Protein AF-A0A7V9PPS9-F1 (afdb_monomer_lite)

Secondary structure (DSSP, 8-state):
-----PPPPPPS--PPPTTS------------------------------PPPTT--SEEEEEETTTTTEEEEEE--HHHHHHH-SHHHHHHHHHHHHSPTT--TTSTTS-EEEEE-TTTTSS-TT--EEEEEEE-TTTSSEEEEEEESHHHHHHHTTT-SEEEEES--SSSEEEEEETTEEEEEE-TTTTTS-HHHHHHHHHHHH-TT-EEEE--HHHHTT-TT--EEETTEEE-STTHHHHHHHTTEEEEEEE---

pLDDT: mean 84.15, std 24.64, range [27.91, 98.94]

Sequence (258 aa):
MLTQGIAEVPNPGTSLPVHERRAVTLLHVVQRAGSAEGHGTILHEVNLVQTTAGGYFGRALVVDVSDGGASEHLELDDGTLRAYLGGAGLGAWLMHRLAPEGVDPLAPEAPLAFVFSPLVGTPLTTSAKFAVVAKSPQTGLLNDALASSHFAIAGKLTGHDAIVIRGACPRPSVLVVDGDRTRLEDASDLWGLSADETEERVRERLGIAWRVAAIGPAGENLVRFATVSHDGRHAGRGGLGAVMGSKLVKAIAVRARA

Radius of gyration: 24.89 Å; chains: 1; bounding box: 43×78×77 Å

Structure (mmCIF, N/CA/C/O backbone):
data_AF-A0A7V9PPS9-F1
#
_entry.id   AF-A0A7V9PPS9-F1
#
loop_
_atom_site.group_PDB
_atom_site.id
_atom_site.type_symbol
_atom_site.label_atom_id
_atom_site.label_alt_id
_atom_site.label_comp_id
_atom_site.label_asym_id
_atom_site.label_entity_id
_atom_site.label_seq_id
_atom_site.pdbx_PDB_ins_code
_atom_site.Cartn_x
_atom_site.Cartn_y
_atom_site.Cartn_z
_atom_site.occupancy
_atom_site.B_iso_or_equiv
_atom_site.auth_seq_id
_atom_site.auth_comp_id
_atom_site.auth_asym_id
_atom_site.auth_atom_id
_atom_site.pdbx_PDB_model_num
ATOM 1 N N . MET A 1 1 ? -13.509 60.443 57.488 1.00 35.53 1 MET A N 1
ATOM 2 C CA . MET A 1 1 ? -12.579 59.742 58.398 1.00 35.53 1 MET A CA 1
ATOM 3 C C . MET A 1 1 ? -12.099 58.491 57.692 1.00 35.53 1 MET A C 1
ATOM 5 O O . MET A 1 1 ? -12.909 57.813 57.079 1.00 35.53 1 MET A O 1
ATOM 9 N N . LEU A 1 2 ? -10.781 58.313 57.683 1.00 32.12 2 LEU A N 1
ATOM 10 C CA . LEU A 1 2 ? -10.010 57.323 56.933 1.00 32.12 2 LEU A CA 1
ATOM 11 C C . LEU A 1 2 ? -10.344 55.875 57.314 1.00 32.12 2 LEU A C 1
ATOM 13 O O . LEU A 1 2 ? -10.500 55.614 58.500 1.00 32.12 2 LEU A O 1
ATOM 17 N N . THR A 1 3 ? -10.288 54.966 56.335 1.00 32.38 3 THR A N 1
ATOM 18 C CA . THR A 1 3 ? -9.319 53.846 56.309 1.00 32.38 3 THR A CA 1
ATOM 19 C C . THR A 1 3 ? -9.310 53.183 54.927 1.00 32.38 3 THR A C 1
ATOM 21 O O . THR A 1 3 ? -10.338 52.767 54.402 1.00 32.38 3 THR A O 1
ATOM 24 N N . GLN A 1 4 ? -8.124 53.128 54.317 1.00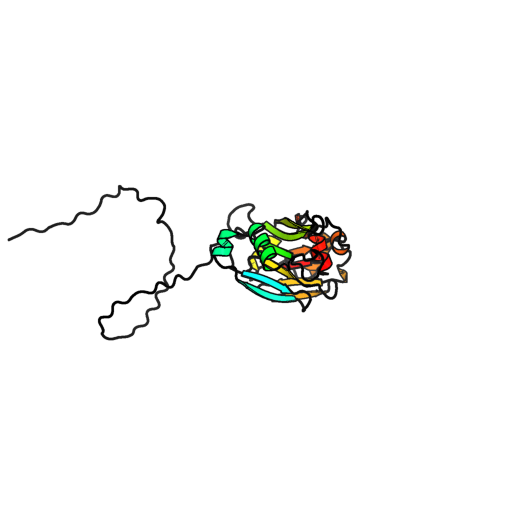 34.97 4 GLN A N 1
ATOM 25 C CA . GLN A 1 4 ? -7.836 52.368 53.102 1.00 34.97 4 GLN A CA 1
ATOM 26 C C . GLN A 1 4 ? -7.695 50.882 53.462 1.00 34.97 4 GLN A C 1
ATOM 28 O O . GLN A 1 4 ? -6.947 50.547 54.378 1.00 34.97 4 GLN A O 1
ATOM 33 N N . GLY A 1 5 ? -8.398 50.005 52.742 1.00 31.92 5 GLY A N 1
ATOM 34 C CA . GLY A 1 5 ? -8.203 48.556 52.786 1.00 31.92 5 GLY A CA 1
ATOM 35 C C . GLY A 1 5 ? -7.364 48.116 51.591 1.00 31.92 5 GLY A C 1
ATOM 36 O O . GLY A 1 5 ? -7.819 48.184 50.453 1.00 31.92 5 GLY A O 1
ATOM 37 N N . ILE A 1 6 ? -6.128 47.714 51.862 1.00 35.97 6 ILE A N 1
ATOM 38 C CA . ILE A 1 6 ? -5.191 47.126 50.904 1.00 35.97 6 ILE A CA 1
ATOM 39 C C . ILE A 1 6 ? -5.569 45.644 50.788 1.00 35.97 6 ILE A C 1
ATOM 41 O O . ILE A 1 6 ? -5.560 44.944 51.797 1.00 35.97 6 ILE A O 1
ATOM 45 N N . ALA A 1 7 ? -5.935 45.171 49.595 1.00 37.06 7 ALA A N 1
ATOM 46 C CA . ALA A 1 7 ? -6.143 43.745 49.344 1.00 37.06 7 ALA A CA 1
ATOM 47 C C . ALA A 1 7 ? -4.820 43.096 48.906 1.00 37.06 7 ALA A C 1
ATOM 49 O O . ALA A 1 7 ? -4.114 43.613 48.040 1.00 37.06 7 ALA A O 1
ATOM 50 N N . GLU A 1 8 ? -4.492 41.993 49.570 1.00 35.66 8 GLU A N 1
ATOM 51 C CA . GLU A 1 8 ? -3.219 41.277 49.548 1.00 35.66 8 GLU A CA 1
ATOM 52 C C . GLU A 1 8 ? -2.887 40.617 48.199 1.00 35.66 8 GLU A C 1
ATOM 54 O O . GLU A 1 8 ? -3.748 40.095 47.490 1.00 35.66 8 GLU A O 1
ATOM 59 N N . VAL A 1 9 ? -1.590 40.588 47.884 1.00 39.44 9 VAL A N 1
ATOM 60 C CA . VAL A 1 9 ? -0.994 39.798 46.798 1.00 39.44 9 VAL A CA 1
ATOM 61 C C . VAL A 1 9 ? -0.768 38.364 47.307 1.00 39.44 9 VAL A C 1
ATOM 63 O O . VAL A 1 9 ? -0.113 38.211 48.341 1.00 39.44 9 VAL A O 1
ATOM 66 N N . PRO A 1 10 ? -1.232 37.298 46.624 1.00 39.28 10 PRO A N 1
ATOM 67 C CA . PRO A 1 10 ? -0.958 35.937 47.068 1.00 39.28 10 PRO A CA 1
ATOM 68 C C . PRO A 1 10 ? 0.491 35.508 46.778 1.00 39.28 10 PRO A C 1
ATOM 70 O O . PRO A 1 10 ? 1.041 35.745 45.703 1.00 39.28 10 PRO A O 1
ATOM 73 N N . ASN A 1 11 ? 1.072 34.832 47.767 1.00 37.72 11 ASN A N 1
ATOM 74 C CA . ASN A 1 11 ? 2.411 34.238 47.828 1.00 37.72 11 ASN A CA 1
ATOM 75 C C . ASN A 1 11 ? 2.595 33.091 46.793 1.00 37.72 11 ASN A C 1
ATOM 77 O O . ASN A 1 11 ? 1.708 32.238 46.687 1.00 37.72 11 ASN A O 1
ATOM 81 N N . PRO A 1 12 ? 3.720 32.997 46.048 1.00 40.56 12 PRO A N 1
ATOM 82 C CA . PRO A 1 12 ? 3.968 31.910 45.098 1.00 40.56 12 PRO A CA 1
ATOM 83 C C . PRO A 1 12 ? 4.393 30.636 45.843 1.00 40.56 12 PRO A C 1
ATOM 85 O O . PRO A 1 12 ? 5.578 30.386 46.040 1.00 40.56 12 PRO A O 1
ATOM 88 N N . GLY A 1 13 ? 3.432 29.828 46.298 1.00 44.31 13 GLY A N 1
ATOM 89 C CA . GLY A 1 13 ? 3.769 28.679 47.148 1.00 44.31 13 GLY A CA 1
ATOM 90 C C . GLY A 1 13 ? 2.760 27.541 47.260 1.00 44.31 13 GLY A C 1
ATOM 91 O O . GLY A 1 13 ? 2.939 26.691 48.125 1.00 44.31 13 GLY A O 1
ATOM 92 N N . THR A 1 14 ? 1.726 27.465 46.418 1.00 37.47 14 THR A N 1
ATOM 93 C CA . THR A 1 14 ? 0.754 26.359 46.462 1.00 37.47 14 THR A CA 1
ATOM 94 C C . THR A 1 14 ? 0.607 25.675 45.104 1.00 37.47 14 THR A C 1
ATOM 96 O O . THR A 1 14 ? 0.244 26.269 44.091 1.00 37.47 14 THR A O 1
ATOM 99 N N . SER A 1 15 ? 0.944 24.387 45.083 1.00 42.03 15 SER A N 1
ATOM 100 C CA . SER A 1 15 ? 0.825 23.482 43.942 1.00 42.03 15 SER A CA 1
ATOM 101 C C . SER A 1 15 ? -0.640 23.154 43.647 1.00 42.03 15 SER A C 1
ATOM 103 O O . SER A 1 15 ? -1.312 22.539 44.472 1.00 42.03 15 SER A O 1
ATOM 105 N N . LEU A 1 16 ? -1.108 23.517 42.453 1.00 35.19 16 LEU A N 1
ATOM 106 C CA . LEU A 1 16 ? -2.385 23.064 41.890 1.00 35.19 16 LEU A CA 1
ATOM 107 C C . LEU A 1 16 ? -2.212 21.720 41.140 1.00 35.19 16 LEU A C 1
ATOM 109 O O . LEU A 1 16 ? -1.143 21.490 40.564 1.00 35.19 16 LEU A O 1
ATOM 113 N N . PRO A 1 17 ? -3.233 20.838 41.133 1.00 33.88 17 PRO A N 1
ATOM 114 C CA . PRO A 1 17 ? -3.152 19.482 40.581 1.00 33.88 17 PRO A CA 1
ATOM 115 C C . PRO A 1 17 ? -2.957 19.429 39.051 1.00 33.88 17 PRO A C 1
ATOM 117 O O . PRO A 1 17 ? -3.348 20.322 38.301 1.00 33.88 17 PRO A O 1
ATOM 120 N N . VAL A 1 18 ? -2.340 18.336 38.587 1.00 36.81 18 VAL A N 1
ATOM 121 C CA . VAL A 1 18 ? -1.762 18.098 37.241 1.00 36.81 18 VAL A CA 1
ATOM 122 C C . VAL A 1 18 ? -2.814 17.806 36.145 1.00 36.81 18 VAL A C 1
ATOM 124 O O . VAL A 1 18 ? -2.553 17.058 35.213 1.00 36.81 18 VAL A O 1
ATOM 127 N N . HIS A 1 19 ? -4.007 18.404 36.204 1.00 34.19 19 HIS A N 1
ATOM 128 C CA . HIS A 1 19 ? -5.038 18.213 35.164 1.00 34.19 19 HIS A CA 1
ATOM 129 C C . HIS A 1 19 ? -5.421 19.464 34.358 1.00 34.19 19 HIS A C 1
ATOM 131 O O . HIS A 1 19 ? -6.213 19.352 33.430 1.00 34.19 19 HIS A O 1
ATOM 137 N N . GLU A 1 20 ? -4.802 20.624 34.598 1.00 34.22 20 GLU A N 1
ATOM 138 C C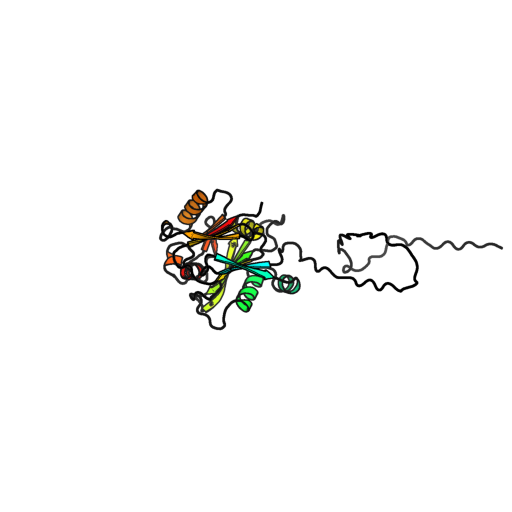A . GLU A 1 20 ? -5.193 21.881 33.927 1.00 34.22 20 GLU A CA 1
ATOM 139 C C . GLU A 1 20 ? -4.046 22.634 33.234 1.00 34.22 20 GLU A C 1
ATOM 141 O O . GLU A 1 20 ? -3.978 23.862 33.264 1.00 34.22 20 GLU A O 1
ATOM 146 N N . ARG A 1 21 ? -3.107 21.945 32.570 1.00 31.28 21 ARG A N 1
ATOM 147 C CA . ARG A 1 21 ? -2.106 22.653 31.750 1.00 31.28 21 ARG A CA 1
ATOM 148 C C . ARG A 1 21 ? -2.013 22.122 30.327 1.00 31.28 21 ARG A C 1
ATOM 150 O O . ARG A 1 21 ? -1.520 21.023 30.102 1.00 31.28 21 ARG A O 1
ATOM 157 N N . ARG A 1 22 ? -2.331 23.045 29.406 1.00 32.44 22 ARG A N 1
ATOM 158 C CA . ARG A 1 22 ? -2.044 23.113 27.958 1.00 32.44 22 ARG A CA 1
ATOM 159 C C . ARG A 1 22 ? -3.195 22.726 27.025 1.00 32.44 22 ARG A C 1
ATOM 161 O O . ARG A 1 22 ? -3.133 21.725 26.326 1.00 32.44 22 ARG A O 1
ATOM 168 N N . ALA A 1 23 ? -4.158 23.637 26.905 1.00 28.25 23 ALA A N 1
ATOM 169 C CA . ALA A 1 23 ? -4.727 23.973 25.604 1.00 28.25 23 ALA A CA 1
ATOM 170 C C . ALA A 1 23 ? -3.978 25.213 25.087 1.00 28.25 23 ALA A C 1
ATOM 172 O O . ALA A 1 23 ? -4.032 26.276 25.703 1.00 28.25 23 ALA A O 1
ATOM 173 N N . VAL A 1 24 ? -3.213 25.072 24.003 1.00 31.89 24 VAL A N 1
ATOM 174 C CA . VAL A 1 24 ? -2.723 26.229 23.242 1.00 31.89 24 VAL A CA 1
ATOM 175 C C . VAL A 1 24 ? -3.848 26.597 22.282 1.00 31.89 24 VAL A C 1
ATOM 177 O O . VAL A 1 24 ? -3.977 26.006 21.215 1.00 31.89 24 VAL A O 1
ATOM 180 N N . THR A 1 25 ? -4.705 27.526 22.695 1.00 29.69 25 THR A N 1
ATOM 181 C CA . THR A 1 25 ? -5.768 28.069 21.846 1.00 29.69 25 THR A CA 1
ATOM 182 C C . THR A 1 25 ? -5.183 29.206 21.015 1.00 29.69 25 THR A C 1
ATOM 184 O O . THR A 1 25 ? -4.893 30.277 21.546 1.00 29.69 25 THR A O 1
ATOM 187 N N . LEU A 1 26 ? -5.000 28.990 19.709 1.00 30.55 26 LEU A N 1
ATOM 188 C CA . LEU A 1 26 ? -4.762 30.085 18.771 1.00 30.55 26 LEU A CA 1
ATOM 189 C C . LEU A 1 26 ? -6.106 30.788 18.530 1.00 30.55 26 LEU A C 1
ATOM 191 O O . LEU A 1 26 ? -6.927 30.342 17.731 1.00 30.55 26 LEU A O 1
ATOM 195 N N . LEU A 1 27 ? -6.358 31.854 19.287 1.00 27.91 27 LEU A N 1
ATOM 196 C CA . LEU A 1 27 ? -7.572 32.655 19.181 1.00 27.91 27 LEU A CA 1
ATOM 197 C C . LEU A 1 27 ? -7.450 33.592 17.963 1.00 27.91 27 LEU A C 1
ATOM 199 O O . LEU A 1 27 ? -6.761 34.608 18.031 1.00 27.91 27 LEU A O 1
ATOM 203 N N . HIS A 1 28 ? -8.110 33.281 16.845 1.00 29.11 28 HIS A N 1
ATOM 204 C CA . HIS A 1 28 ? -8.359 34.290 15.810 1.00 29.11 28 HIS A CA 1
ATOM 205 C C . HIS A 1 28 ? -9.524 35.172 16.265 1.00 29.11 28 HIS A C 1
ATOM 207 O O . HIS A 1 28 ? -10.690 34.800 16.149 1.00 29.11 28 HIS A O 1
ATOM 213 N N . VAL A 1 29 ? -9.210 36.353 16.795 1.00 30.41 29 VAL A N 1
ATOM 214 C CA . VAL A 1 29 ? -10.210 37.392 17.050 1.00 30.41 29 VAL A CA 1
ATOM 215 C C . VAL A 1 29 ? -10.529 38.076 15.720 1.00 30.41 29 VAL A C 1
ATOM 217 O O . VAL A 1 29 ? -9.773 38.922 15.251 1.00 30.41 29 VAL A O 1
ATOM 220 N N . VAL A 1 30 ? -11.653 37.721 15.096 1.00 32.28 30 VAL A N 1
ATOM 221 C CA . VAL A 1 30 ? -12.220 38.508 13.993 1.00 32.28 30 VAL A CA 1
ATOM 222 C C . VAL A 1 30 ? -13.037 39.645 14.609 1.00 32.28 30 VAL A C 1
ATOM 224 O O . VAL A 1 30 ? -14.200 39.469 14.962 1.00 32.28 30 VAL A O 1
ATOM 227 N N . GLN A 1 31 ? -12.431 40.823 14.768 1.00 29.73 31 GLN A N 1
ATOM 228 C CA . GLN A 1 31 ? -13.174 42.040 15.105 1.00 29.73 31 GLN A CA 1
ATOM 229 C C . GLN A 1 31 ? -13.945 42.521 13.866 1.00 29.73 31 GLN A C 1
ATOM 231 O O . GLN A 1 31 ? -13.364 43.088 12.942 1.00 29.73 31 GLN A O 1
ATOM 236 N N . ARG A 1 32 ? -15.269 42.330 13.847 1.00 34.06 32 ARG A N 1
ATOM 237 C CA . ARG A 1 32 ? -16.169 43.162 13.034 1.00 34.06 32 ARG A CA 1
ATOM 238 C C . ARG A 1 32 ? -16.626 44.337 13.891 1.00 34.06 32 ARG A C 1
ATOM 240 O O . ARG A 1 32 ? -17.305 44.143 14.893 1.00 34.06 32 ARG A O 1
ATOM 247 N N . ALA A 1 33 ? -16.243 45.547 13.496 1.00 30.05 33 ALA A N 1
ATOM 248 C CA . ALA A 1 33 ? -16.770 46.769 14.083 1.00 30.05 33 ALA A CA 1
ATOM 249 C C . ALA A 1 33 ? -18.225 46.967 13.623 1.00 30.05 33 ALA A C 1
ATOM 251 O O . ALA A 1 33 ? -18.482 47.170 12.438 1.00 30.05 33 ALA A O 1
ATOM 252 N N . GLY A 1 34 ? -19.165 46.891 14.563 1.00 30.72 34 GLY A N 1
ATOM 253 C CA . GLY A 1 34 ? -20.566 47.263 14.389 1.00 30.72 34 GLY A CA 1
ATOM 254 C C . GLY A 1 34 ? -21.024 48.014 15.635 1.00 30.72 34 GLY A C 1
ATOM 255 O O . GLY A 1 34 ? -20.873 47.515 16.745 1.00 30.72 34 GLY A O 1
ATOM 256 N N . SER A 1 35 ? -21.487 49.246 15.443 1.00 33.09 35 SER A N 1
ATOM 257 C CA . SER A 1 35 ? -21.894 50.181 16.494 1.00 33.09 35 SER A CA 1
ATOM 258 C C . SER A 1 35 ? -23.351 49.971 16.927 1.00 33.09 35 SER A C 1
ATOM 260 O O . SER A 1 35 ? -24.194 49.661 16.090 1.00 33.09 35 SER A O 1
ATOM 262 N N . ALA A 1 36 ? -23.588 50.301 18.202 1.00 35.09 36 ALA A N 1
ATOM 263 C CA . ALA A 1 36 ? -24.833 50.715 18.860 1.00 35.09 36 ALA A CA 1
ATOM 264 C C . ALA A 1 36 ? -25.712 49.654 19.565 1.00 35.09 36 ALA A C 1
ATOM 266 O O . ALA A 1 36 ? -26.400 48.854 18.946 1.00 35.09 36 ALA A O 1
ATOM 267 N N . GLU A 1 37 ? -25.689 49.791 20.898 1.00 40.06 37 GLU A N 1
ATOM 268 C CA . GLU A 1 37 ? -26.781 49.703 21.885 1.00 40.06 37 GLU A CA 1
ATOM 269 C C . GLU A 1 37 ? -27.659 48.443 21.980 1.00 40.06 37 GLU A C 1
ATOM 271 O O . GLU A 1 37 ? -28.488 48.142 21.129 1.00 40.06 37 GLU A O 1
ATOM 276 N N . GLY A 1 38 ? -27.582 47.787 23.145 1.00 36.09 38 GLY A N 1
ATOM 277 C CA . GLY A 1 38 ? -28.590 46.837 23.612 1.00 36.09 38 GLY A CA 1
ATOM 278 C C . GLY A 1 38 ? -28.047 45.896 24.682 1.00 36.09 38 GLY A C 1
ATOM 279 O O . GLY A 1 38 ? -27.149 45.103 24.417 1.00 36.09 38 GLY A O 1
ATOM 280 N N . HIS A 1 39 ? -28.590 45.971 25.900 1.00 40.69 39 HIS A N 1
ATOM 281 C CA . HIS A 1 39 ? -28.338 44.992 26.958 1.00 40.69 39 HIS A CA 1
ATOM 282 C C . HIS A 1 39 ? -28.841 43.612 26.509 1.00 40.69 39 HIS A C 1
ATOM 284 O O . HIS A 1 39 ? -30.036 43.336 26.554 1.00 40.69 39 HIS A O 1
ATOM 290 N N . GLY A 1 40 ? -27.923 42.747 26.087 1.00 32.28 40 GLY A N 1
ATOM 291 C CA . GLY A 1 40 ? -28.178 41.340 25.816 1.00 32.28 40 GLY A CA 1
ATOM 292 C C . GLY A 1 40 ? -27.056 40.510 26.417 1.00 32.28 40 GLY A C 1
ATOM 293 O O . GLY A 1 40 ? -25.886 40.740 26.125 1.00 32.28 40 GLY A O 1
ATOM 294 N N . THR A 1 41 ? -27.398 39.563 27.287 1.00 34.47 41 THR A N 1
ATOM 295 C CA . THR A 1 41 ? -26.468 38.537 27.759 1.00 34.47 41 THR A CA 1
ATOM 296 C C . THR A 1 41 ? -25.995 37.733 26.550 1.00 34.47 41 THR A C 1
ATOM 298 O O . THR A 1 41 ? -26.742 36.925 26.004 1.00 34.47 41 THR A O 1
ATOM 301 N N . ILE A 1 42 ? -24.763 37.982 26.106 1.00 36.69 42 ILE A N 1
ATOM 302 C CA . ILE A 1 42 ? -24.124 37.223 25.032 1.00 36.69 42 ILE A CA 1
ATOM 303 C C . ILE A 1 42 ? -23.692 35.887 25.636 1.00 36.69 42 ILE A C 1
ATOM 305 O O . ILE A 1 42 ? -22.648 35.788 26.282 1.00 36.69 42 ILE A O 1
ATOM 309 N N . LEU A 1 43 ? -24.517 34.854 25.465 1.00 36.47 43 LEU A N 1
ATOM 310 C CA . LEU A 1 43 ? -24.061 33.480 25.630 1.00 36.47 43 LEU A CA 1
ATOM 311 C C . LEU A 1 43 ? -23.067 33.216 24.499 1.00 36.47 43 LEU A C 1
ATOM 313 O O . LEU A 1 43 ? -23.449 33.070 23.340 1.00 36.47 43 LEU A O 1
ATOM 317 N N . HIS A 1 44 ? -21.779 33.231 24.831 1.00 37.97 44 HIS A N 1
ATOM 318 C CA . HIS A 1 44 ? -20.742 32.788 23.915 1.00 37.97 44 HIS A CA 1
ATOM 319 C C . HIS A 1 44 ? -20.917 31.286 23.701 1.00 37.97 44 HIS A C 1
ATOM 321 O O . HIS A 1 44 ? -20.510 30.474 24.530 1.00 37.97 44 HIS A O 1
ATOM 327 N N . GLU A 1 45 ? -21.545 30.921 22.589 1.00 40.09 45 GLU A N 1
ATOM 328 C CA . GLU A 1 45 ? -21.515 29.563 22.074 1.00 40.09 45 GLU A CA 1
ATOM 329 C C . GLU A 1 45 ? -20.058 29.264 21.693 1.00 40.09 45 GLU A C 1
ATOM 331 O O . GLU A 1 45 ? -19.532 29.735 20.681 1.00 40.09 45 GLU A O 1
ATOM 336 N N . VAL A 1 46 ? -19.349 28.574 22.590 1.00 42.12 46 VAL A N 1
ATOM 337 C CA . VAL A 1 46 ? -17.983 28.114 22.350 1.00 42.12 46 VAL A CA 1
ATOM 338 C C . VAL A 1 46 ? -18.083 26.994 21.329 1.00 42.12 46 VAL A C 1
ATOM 340 O O . VAL A 1 46 ? -18.287 25.833 21.674 1.00 42.12 46 VAL A O 1
ATOM 343 N N . ASN A 1 47 ? -17.961 27.355 20.056 1.00 36.25 47 ASN A N 1
ATOM 344 C CA . ASN A 1 47 ? -17.803 26.382 18.993 1.00 36.25 47 ASN A CA 1
ATOM 345 C C . ASN A 1 47 ? -16.423 25.735 19.185 1.00 36.25 47 ASN A C 1
ATOM 347 O O . ASN A 1 47 ? -15.394 26.304 18.813 1.00 36.25 47 ASN A O 1
ATOM 351 N N . LEU A 1 48 ? -16.394 24.584 19.862 1.00 43.00 48 LEU A N 1
ATOM 352 C CA . LEU A 1 48 ? -15.215 23.732 19.967 1.00 43.00 48 LEU A CA 1
ATOM 353 C C . LEU A 1 48 ? -14.891 23.241 18.557 1.00 43.00 48 LEU A C 1
ATOM 355 O O . LEU A 1 48 ? -15.390 22.213 18.111 1.00 43.00 48 LEU A O 1
ATOM 359 N N . VAL A 1 49 ? -14.057 23.994 17.842 1.00 44.12 49 VAL A N 1
ATOM 360 C CA . VAL A 1 49 ? -13.385 23.477 16.654 1.00 44.12 49 VAL A CA 1
ATOM 361 C C . VAL A 1 49 ? -12.537 22.312 17.152 1.00 44.12 49 VAL A C 1
ATOM 363 O O . VAL A 1 49 ? -11.541 22.520 17.845 1.00 44.12 49 VAL A O 1
ATOM 366 N N . GLN A 1 50 ? -12.985 21.083 16.891 1.00 46.22 50 GLN A N 1
ATOM 367 C CA . GLN A 1 50 ? -12.221 19.883 17.208 1.00 46.22 50 GLN A CA 1
ATOM 368 C C . GLN A 1 50 ? -10.952 19.908 16.358 1.00 46.22 50 GLN A C 1
ATOM 370 O O . GLN A 1 50 ? -10.954 19.531 15.191 1.00 46.22 50 GLN A O 1
ATOM 375 N N . THR A 1 51 ? -9.865 20.414 16.930 1.00 46.81 51 THR A N 1
ATOM 376 C CA . THR A 1 51 ? -8.547 20.325 16.316 1.00 46.81 51 THR A CA 1
ATOM 377 C C . THR A 1 51 ? -8.143 18.859 16.320 1.00 46.81 51 THR A C 1
ATOM 379 O O . THR A 1 51 ? -8.038 18.261 17.393 1.00 46.81 51 THR A O 1
ATOM 382 N N . THR A 1 52 ? -7.914 18.281 15.141 1.00 61.09 52 THR A N 1
ATOM 383 C CA . THR A 1 52 ? -7.364 16.930 15.001 1.00 61.09 52 THR A CA 1
ATOM 384 C C . THR A 1 52 ? -6.135 16.789 15.899 1.00 61.09 52 THR A C 1
ATOM 386 O O . THR A 1 52 ? -5.272 17.675 15.911 1.00 61.09 52 THR A O 1
ATOM 389 N N . ALA A 1 53 ? -6.048 15.706 16.677 1.00 63.94 53 ALA A N 1
ATOM 390 C CA . ALA A 1 53 ? -4.865 15.427 17.483 1.00 63.94 53 ALA A CA 1
ATOM 391 C C . ALA A 1 53 ? -3.568 15.568 16.651 1.00 63.94 53 ALA A C 1
ATOM 393 O O . ALA A 1 53 ? -3.517 15.243 15.463 1.00 63.94 53 ALA A O 1
ATOM 394 N N . GLY A 1 54 ? -2.503 16.087 17.271 1.00 80.19 54 GLY A N 1
ATOM 395 C CA . GLY A 1 54 ? -1.233 16.304 16.576 1.00 80.19 54 GLY A CA 1
ATOM 396 C C . GLY A 1 54 ? -0.685 15.009 15.963 1.00 80.19 54 GLY A C 1
ATOM 397 O O . GLY A 1 54 ? -0.753 13.951 16.584 1.00 80.19 54 GLY A O 1
ATOM 398 N N . GLY A 1 55 ? -0.134 15.102 14.751 1.00 88.38 55 GLY A N 1
ATOM 399 C CA . GLY A 1 55 ? 0.423 13.956 14.021 1.00 88.38 55 GLY A CA 1
ATOM 400 C C . GLY A 1 55 ? -0.562 13.232 13.097 1.00 88.38 55 GLY A C 1
ATOM 401 O O . GLY A 1 55 ? -0.146 12.322 12.381 1.00 88.38 55 GLY A O 1
ATOM 402 N N . TYR A 1 56 ? -1.834 13.633 13.052 1.00 94.56 56 TYR A N 1
ATOM 403 C CA . TYR A 1 56 ? -2.836 13.088 12.130 1.00 94.56 56 TYR A CA 1
ATOM 404 C C . TYR A 1 56 ? -3.202 14.073 11.021 1.00 94.56 56 TYR A C 1
ATOM 406 O O . TYR A 1 56 ? -3.107 15.287 11.202 1.00 94.56 56 TYR A O 1
ATOM 414 N N . PHE A 1 57 ? -3.650 13.536 9.887 1.00 95.00 57 PHE A N 1
ATOM 415 C CA . PHE A 1 57 ? -4.289 14.323 8.831 1.00 95.00 57 PHE A CA 1
ATOM 416 C C . PHE A 1 57 ? -5.820 14.292 8.911 1.00 95.00 57 PHE A C 1
ATOM 418 O O . PHE A 1 57 ? -6.461 15.115 8.268 1.00 95.00 57 PHE A O 1
ATOM 425 N N . GLY A 1 58 ? -6.402 13.393 9.712 1.00 96.44 58 GLY A N 1
ATOM 426 C CA . GLY A 1 58 ? -7.847 13.297 9.915 1.00 96.44 58 GLY A CA 1
ATOM 427 C C . GLY A 1 58 ? -8.577 12.512 8.834 1.00 96.44 58 GLY A C 1
ATOM 428 O O . GLY A 1 58 ? -9.795 12.588 8.766 1.00 96.44 58 GLY A O 1
ATOM 429 N N . ARG A 1 59 ? -7.867 11.787 7.961 1.00 97.25 59 ARG A N 1
ATOM 430 C CA . ARG A 1 59 ? -8.483 11.180 6.772 1.00 97.25 59 ARG A CA 1
ATOM 431 C C . ARG A 1 59 ? -7.691 10.014 6.197 1.00 97.25 59 ARG A C 1
ATOM 433 O O . ARG A 1 59 ? -6.458 10.005 6.223 1.00 97.25 59 ARG A O 1
ATOM 440 N N . ALA A 1 60 ? -8.406 9.057 5.617 1.00 98.50 60 ALA A N 1
ATOM 441 C CA . ALA A 1 60 ? -7.859 7.993 4.783 1.00 98.50 60 ALA A CA 1
ATOM 442 C C . ALA A 1 60 ? -8.227 8.223 3.310 1.00 98.50 60 ALA A C 1
ATOM 444 O O . ALA A 1 60 ? -9.322 8.691 3.007 1.00 98.50 60 ALA A O 1
ATOM 445 N N . LEU A 1 61 ? -7.325 7.866 2.396 1.00 98.62 61 LEU A N 1
ATOM 446 C CA . LEU A 1 61 ? -7.589 7.848 0.960 1.00 98.62 61 LEU A CA 1
ATOM 447 C C . LEU A 1 61 ? -8.053 6.448 0.560 1.00 98.62 61 LEU A C 1
ATOM 449 O O . LEU A 1 61 ? -7.268 5.502 0.631 1.00 98.62 61 LEU A O 1
ATOM 453 N N . VAL A 1 62 ? -9.310 6.299 0.157 1.00 98.62 62 VAL A N 1
ATOM 454 C CA . VAL A 1 62 ? -9.857 5.028 -0.329 1.00 98.62 62 VAL A CA 1
ATOM 455 C C . VAL A 1 62 ? -9.835 5.052 -1.849 1.00 98.62 62 VAL A C 1
ATOM 457 O O . VAL A 1 62 ? -10.473 5.898 -2.463 1.00 98.62 62 VAL A O 1
ATOM 460 N N . VAL A 1 63 ? -9.079 4.137 -2.448 1.00 98.62 63 VAL A N 1
ATOM 461 C CA . VAL A 1 63 ? -8.833 4.063 -3.888 1.00 98.62 63 VAL A CA 1
ATOM 462 C C . VAL A 1 63 ? -9.496 2.820 -4.462 1.00 98.62 63 VAL A C 1
ATOM 464 O O . VAL A 1 63 ? -9.196 1.697 -4.045 1.00 98.62 63 VAL A O 1
ATOM 467 N N . ASP A 1 64 ? -10.359 3.023 -5.450 1.00 98.12 64 ASP A N 1
ATOM 468 C CA . ASP A 1 64 ? -10.912 1.961 -6.274 1.00 98.12 64 ASP A CA 1
ATOM 469 C C . ASP A 1 64 ? -10.054 1.758 -7.524 1.00 98.12 64 ASP A C 1
ATOM 471 O O . ASP A 1 64 ? -10.036 2.577 -8.446 1.00 98.12 64 ASP A O 1
ATOM 475 N N . VAL A 1 65 ? -9.308 0.656 -7.556 1.00 98.38 65 VAL A N 1
ATOM 476 C CA . VAL A 1 65 ? -8.405 0.361 -8.674 1.00 98.38 65 VAL A CA 1
ATOM 477 C C . VAL A 1 65 ? -9.100 -0.322 -9.851 1.00 98.38 65 VAL A C 1
ATOM 479 O O . VAL A 1 65 ? -8.471 -0.526 -10.886 1.00 98.38 65 VAL A O 1
ATOM 482 N N . SER A 1 66 ? -10.391 -0.645 -9.734 1.00 97.19 66 SER A N 1
ATOM 483 C CA . SER A 1 66 ? -11.181 -1.101 -10.884 1.00 97.19 66 SER A CA 1
ATOM 484 C C . SER A 1 66 ? -11.622 0.057 -11.788 1.00 97.19 66 SER A C 1
ATOM 486 O O . SER A 1 66 ? -11.757 -0.131 -12.996 1.00 97.19 66 SER A O 1
ATOM 488 N N . ASP A 1 67 ? -11.745 1.266 -11.231 1.00 91.38 67 ASP A N 1
ATOM 489 C CA . ASP A 1 67 ? -12.205 2.476 -11.923 1.00 91.38 67 ASP A CA 1
ATOM 490 C C . ASP A 1 67 ? -11.070 3.492 -12.117 1.00 91.38 67 ASP A C 1
ATOM 492 O O . ASP A 1 67 ? -11.063 4.593 -11.568 1.00 91.38 67 ASP A O 1
ATOM 496 N N . GLY A 1 68 ? -10.013 3.085 -12.826 1.00 86.69 68 GLY A N 1
ATOM 497 C CA . GLY A 1 68 ? -8.899 3.979 -13.177 1.00 86.69 68 GLY A CA 1
ATOM 498 C C . GLY A 1 68 ? -8.098 4.541 -11.990 1.00 86.69 68 GLY A C 1
ATOM 499 O O . GLY A 1 68 ? -7.232 5.395 -12.192 1.00 86.69 68 GLY A O 1
ATOM 500 N N . GLY A 1 69 ? -8.349 4.055 -10.770 1.00 89.62 69 GLY A N 1
ATOM 501 C CA . GLY A 1 69 ? -7.780 4.589 -9.539 1.00 89.62 69 GLY A CA 1
ATOM 502 C C . GLY A 1 69 ? -8.597 5.728 -8.931 1.00 89.62 69 GLY A C 1
ATOM 503 O O . GLY A 1 69 ? -8.012 6.519 -8.199 1.00 89.62 69 GLY A O 1
ATOM 504 N N . ALA A 1 70 ? -9.897 5.850 -9.222 1.00 95.31 70 ALA A N 1
ATOM 505 C CA . ALA A 1 70 ? -10.778 6.815 -8.569 1.00 95.31 70 ALA A CA 1
ATOM 506 C C . ALA A 1 70 ? -10.643 6.741 -7.039 1.00 95.31 70 ALA A C 1
ATOM 508 O O . ALA A 1 70 ? -10.551 5.656 -6.461 1.00 95.31 70 ALA A O 1
ATOM 509 N N . SER A 1 71 ? -10.601 7.897 -6.378 1.00 96.81 71 SER A N 1
ATOM 510 C CA . SER A 1 71 ? -10.360 7.963 -4.939 1.00 96.81 71 SER A CA 1
ATOM 511 C C . SER A 1 71 ? -11.332 8.881 -4.219 1.00 96.81 71 SER A C 1
ATOM 513 O O . SER A 1 71 ? -11.666 9.955 -4.715 1.00 96.81 71 SER A O 1
ATOM 515 N N . GLU A 1 72 ? -11.702 8.485 -3.010 1.00 97.50 72 GLU A N 1
ATOM 516 C CA . GLU A 1 72 ? -12.516 9.264 -2.083 1.00 97.50 72 GLU A CA 1
ATOM 517 C C . GLU A 1 72 ? -11.819 9.390 -0.724 1.00 97.50 72 GLU A C 1
ATOM 519 O O . GLU A 1 72 ? -10.975 8.568 -0.349 1.00 97.50 72 GLU A O 1
ATOM 524 N N . HIS A 1 73 ? -12.172 10.433 0.025 1.00 98.19 73 HIS A N 1
ATOM 525 C CA . HIS A 1 73 ? -11.713 10.600 1.400 1.00 98.19 73 HIS A CA 1
ATOM 526 C C . HIS A 1 73 ? -12.693 9.934 2.362 1.00 98.19 73 HIS A C 1
ATOM 528 O O . HIS A 1 73 ? -13.900 10.155 2.297 1.00 98.19 73 HIS A O 1
ATOM 534 N N . LEU A 1 74 ? -12.154 9.140 3.284 1.00 98.19 74 LEU A N 1
ATOM 535 C CA . LEU A 1 74 ? -12.860 8.696 4.477 1.00 98.19 74 LEU A CA 1
ATOM 536 C C . LEU A 1 74 ? -12.372 9.535 5.656 1.00 98.19 74 LEU A C 1
ATOM 538 O O . LEU A 1 74 ? -11.222 9.394 6.079 1.00 98.19 74 LEU A O 1
ATOM 542 N N . GLU A 1 75 ? -13.249 10.385 6.179 1.00 97.62 75 GLU A N 1
ATOM 543 C CA . GLU A 1 75 ? -12.962 11.200 7.359 1.00 97.62 75 GLU A CA 1
ATOM 544 C C . GLU A 1 75 ? -12.755 10.319 8.598 1.00 97.62 75 GLU A C 1
ATOM 546 O O . GLU A 1 75 ? -13.502 9.369 8.851 1.00 97.62 75 GLU A O 1
ATOM 551 N N . LEU A 1 76 ? -11.722 10.649 9.370 1.00 96.75 76 LEU A N 1
ATOM 552 C CA . LEU A 1 76 ? -11.345 9.998 10.617 1.00 96.75 76 LEU A CA 1
ATOM 553 C C . LEU A 1 76 ? -11.484 11.023 11.741 1.00 96.75 76 LEU A C 1
ATOM 555 O O . LEU A 1 76 ? -10.603 11.859 11.954 1.00 96.75 76 LEU A O 1
ATOM 559 N N . ASP A 1 77 ? -12.607 10.966 12.453 1.00 93.75 77 ASP A N 1
ATOM 560 C CA . ASP A 1 77 ? -12.874 11.880 13.557 1.00 93.75 77 ASP A CA 1
ATOM 561 C C . ASP A 1 77 ? -11.875 11.693 14.717 1.00 93.75 77 ASP A C 1
ATOM 563 O O . ASP A 1 77 ? -11.249 10.641 14.884 1.00 93.75 77 ASP A O 1
ATOM 567 N N . ASP A 1 78 ? -11.737 12.722 15.557 1.00 92.69 78 ASP A N 1
ATOM 568 C CA . ASP A 1 78 ? -10.782 12.727 16.674 1.00 92.69 78 ASP A CA 1
ATOM 569 C C . ASP A 1 78 ? -11.044 11.593 17.686 1.00 92.69 78 ASP A C 1
ATOM 571 O O . ASP A 1 78 ? -10.106 11.068 18.287 1.00 92.69 78 ASP A O 1
ATOM 575 N N . GLY A 1 79 ? -12.299 11.162 17.851 1.00 95.38 79 GLY A N 1
ATOM 576 C CA . GLY A 1 79 ? -12.657 10.024 18.697 1.00 95.38 79 GLY A CA 1
ATOM 577 C C . GLY A 1 79 ? -12.102 8.714 18.142 1.00 95.38 79 GLY A C 1
ATOM 578 O O . GLY A 1 79 ? -11.446 7.965 18.871 1.00 95.38 79 GLY A O 1
ATOM 579 N N . THR A 1 80 ? -12.284 8.477 16.843 1.00 95.81 80 THR A N 1
ATOM 580 C CA . THR A 1 80 ? -11.699 7.335 16.126 1.00 95.81 80 THR A CA 1
ATOM 581 C C . THR A 1 80 ? -10.173 7.343 16.227 1.00 95.81 80 THR A C 1
ATOM 583 O O . THR A 1 80 ? -9.570 6.352 16.646 1.00 95.81 80 THR A O 1
ATOM 586 N N . LEU A 1 81 ? -9.525 8.469 15.924 1.00 95.94 81 LEU A N 1
ATOM 587 C CA . LEU A 1 81 ? -8.063 8.576 15.973 1.00 95.94 81 LEU A CA 1
ATOM 588 C C . LEU A 1 81 ? -7.499 8.377 17.386 1.00 95.94 81 LEU A C 1
ATOM 590 O O . LEU A 1 81 ? -6.440 7.776 17.549 1.00 95.94 81 LEU A O 1
ATOM 594 N N . ARG A 1 82 ? -8.198 8.820 18.436 1.00 94.25 82 ARG A N 1
ATOM 595 C CA . ARG A 1 82 ? -7.784 8.553 19.825 1.00 94.25 82 ARG A CA 1
ATOM 596 C C . ARG A 1 82 ? -7.992 7.102 20.236 1.00 94.25 82 ARG A C 1
ATOM 598 O O . ARG A 1 82 ? -7.157 6.567 20.960 1.00 94.25 82 ARG A O 1
ATOM 605 N N . ALA A 1 83 ? -9.084 6.480 19.798 1.00 96.12 83 ALA A N 1
ATOM 606 C CA . ALA A 1 83 ? -9.422 5.109 20.165 1.00 96.12 83 ALA A CA 1
ATOM 607 C C . ALA A 1 83 ? -8.510 4.077 19.483 1.00 96.12 83 ALA A C 1
ATOM 609 O O . ALA A 1 83 ? -8.123 3.091 20.107 1.00 96.12 83 ALA A O 1
ATOM 610 N N . TYR A 1 84 ? -8.149 4.314 18.219 1.00 96.56 84 TYR A N 1
ATOM 611 C CA . TYR A 1 84 ? -7.436 3.340 17.386 1.00 96.56 84 TYR A CA 1
ATOM 612 C C . TYR A 1 84 ? -6.010 3.758 17.018 1.00 96.56 84 TYR A C 1
ATOM 614 O O . TYR A 1 84 ? -5.255 2.956 16.463 1.00 96.56 84 TYR A O 1
ATOM 622 N N . LEU A 1 85 ? -5.614 4.983 17.368 1.00 94.62 85 LEU A N 1
ATOM 623 C CA . LEU A 1 85 ? -4.310 5.563 17.067 1.00 94.62 85 LEU A CA 1
ATOM 624 C C . LEU A 1 85 ? -4.030 5.558 15.553 1.00 94.62 85 LEU A C 1
ATOM 626 O O . LEU A 1 85 ? -4.750 6.168 14.770 1.00 94.62 85 LEU A O 1
ATOM 630 N N . GLY A 1 86 ? -2.986 4.852 15.127 1.00 94.38 86 GLY A N 1
ATOM 631 C CA . GLY A 1 86 ? -2.650 4.610 13.727 1.00 94.38 86 GLY A CA 1
ATOM 632 C C . GLY A 1 86 ? -2.110 3.193 13.552 1.00 94.38 86 GLY A C 1
ATOM 633 O O . GLY A 1 86 ? -2.268 2.342 14.430 1.00 94.38 86 GLY A O 1
ATOM 634 N N . GLY A 1 87 ? -1.431 2.929 12.435 1.00 95.94 87 GLY A N 1
ATOM 635 C CA . GLY A 1 87 ? -0.858 1.607 12.156 1.00 95.94 87 GLY A CA 1
ATOM 636 C C . GLY A 1 87 ? -1.887 0.474 12.282 1.00 95.94 87 GLY A C 1
ATOM 637 O O . GLY A 1 87 ? -2.963 0.546 11.696 1.00 95.94 87 GLY A O 1
ATOM 638 N N . ALA A 1 88 ? -1.566 -0.573 13.048 1.00 97.06 88 ALA A N 1
ATOM 639 C CA . ALA A 1 88 ? -2.414 -1.762 13.181 1.00 97.06 88 ALA A CA 1
ATOM 640 C C . ALA A 1 88 ? -3.795 -1.479 13.803 1.00 97.06 88 ALA A C 1
ATOM 642 O O . ALA A 1 88 ? -4.780 -2.060 13.357 1.00 97.06 88 ALA A O 1
ATOM 643 N N . GLY A 1 89 ? -3.890 -0.576 14.788 1.00 98.00 89 GLY A N 1
ATOM 644 C CA . GLY A 1 89 ? -5.156 -0.263 15.465 1.00 98.00 89 GLY A CA 1
ATOM 645 C C . GLY A 1 89 ? -6.157 0.398 14.518 1.00 98.00 89 GLY A C 1
ATOM 646 O O . GLY A 1 89 ? -7.259 -0.112 14.311 1.00 98.00 89 GLY A O 1
ATOM 647 N N . LEU A 1 90 ? -5.737 1.483 13.862 1.00 98.50 90 LEU A N 1
ATOM 648 C CA . LEU A 1 90 ? -6.542 2.148 12.837 1.00 98.50 90 LEU A CA 1
ATOM 649 C C . LEU A 1 90 ? -6.799 1.228 11.637 1.00 98.50 90 LEU A C 1
ATOM 651 O O . LEU A 1 90 ? -7.895 1.230 11.087 1.00 98.50 90 LEU A O 1
ATOM 655 N N . GLY A 1 91 ? -5.831 0.390 11.261 1.00 98.56 91 GLY A N 1
ATOM 656 C CA . GLY A 1 91 ? -6.018 -0.617 10.220 1.00 98.56 91 GLY A CA 1
ATOM 657 C C . GLY A 1 91 ? -7.113 -1.628 10.551 1.00 98.56 91 GLY A C 1
ATOM 658 O O . GLY A 1 91 ? -7.943 -1.911 9.695 1.00 98.56 91 GLY A O 1
ATOM 659 N N . ALA A 1 92 ? -7.173 -2.128 11.786 1.00 98.31 92 ALA A N 1
ATOM 660 C CA . ALA A 1 92 ? -8.239 -3.025 12.230 1.00 98.31 92 ALA A CA 1
ATOM 661 C C . ALA A 1 92 ? -9.618 -2.354 12.144 1.00 98.31 92 ALA A C 1
ATOM 663 O O . ALA A 1 92 ? -10.567 -2.960 11.645 1.00 98.31 92 ALA A O 1
ATOM 664 N N . TRP A 1 93 ? -9.713 -1.087 12.560 1.00 98.56 93 TRP A N 1
ATOM 665 C CA . TRP A 1 93 ? -10.938 -0.298 12.428 1.00 98.56 93 TRP A CA 1
ATOM 666 C C . TRP A 1 93 ? -11.343 -0.098 10.961 1.00 98.56 93 TRP A C 1
ATOM 668 O O . TRP A 1 93 ? -12.501 -0.319 10.611 1.00 98.56 93 TRP A O 1
ATOM 678 N N . LEU A 1 94 ? -10.389 0.230 10.081 1.00 98.62 94 LEU A N 1
ATOM 679 C CA . LEU A 1 94 ? -10.629 0.364 8.641 1.00 98.62 94 LEU A CA 1
ATOM 680 C C . LEU A 1 94 ? -11.123 -0.949 8.028 1.00 98.62 94 LEU A C 1
ATOM 682 O O . LEU A 1 94 ? -12.058 -0.929 7.235 1.00 98.62 94 LEU A O 1
ATOM 686 N N . MET A 1 95 ? -10.540 -2.090 8.409 1.00 98.31 95 MET A N 1
ATOM 687 C CA . MET A 1 95 ? -11.008 -3.395 7.935 1.00 98.31 95 MET A CA 1
ATOM 688 C C . MET A 1 95 ? -12.429 -3.682 8.416 1.00 98.31 95 MET A C 1
ATOM 690 O O . MET A 1 95 ? -13.253 -4.108 7.617 1.00 98.31 95 MET A O 1
ATOM 694 N N . HIS A 1 96 ? -12.746 -3.398 9.681 1.00 97.25 96 HIS A N 1
ATOM 695 C CA . HIS A 1 96 ? -14.107 -3.547 10.199 1.00 97.25 96 HIS A CA 1
ATOM 696 C C . HIS A 1 96 ? -15.114 -2.645 9.469 1.00 97.25 96 HIS A C 1
ATOM 698 O O . HIS A 1 96 ? -16.249 -3.047 9.233 1.00 97.25 96 HIS A O 1
ATOM 704 N N . ARG A 1 97 ? -14.697 -1.430 9.097 1.00 97.88 97 ARG A N 1
ATOM 705 C CA . ARG A 1 97 ? -15.550 -0.446 8.426 1.00 97.88 97 ARG A CA 1
ATOM 706 C C . ARG A 1 97 ? -15.767 -0.737 6.941 1.00 97.88 97 ARG A C 1
ATOM 708 O O . ARG A 1 97 ? -16.845 -0.441 6.435 1.00 97.88 97 ARG A O 1
ATOM 715 N N . LEU A 1 98 ? -14.740 -1.228 6.246 1.00 98.12 98 LEU A N 1
ATOM 716 C CA . LEU A 1 98 ? -14.703 -1.285 4.780 1.00 98.12 98 LEU A CA 1
ATOM 717 C C . LEU A 1 98 ? -14.805 -2.701 4.207 1.00 98.12 98 LEU A C 1
ATOM 719 O O . LEU A 1 98 ? -15.173 -2.840 3.044 1.00 98.12 98 LEU A O 1
ATOM 723 N N . ALA A 1 99 ? -14.459 -3.745 4.965 1.00 97.69 99 ALA A N 1
ATOM 724 C CA . ALA A 1 99 ? -14.520 -5.111 4.456 1.00 97.69 99 ALA A CA 1
ATOM 725 C C . ALA A 1 99 ? -15.959 -5.647 4.524 1.00 97.69 99 ALA A C 1
ATOM 727 O O . ALA A 1 99 ? -16.552 -5.630 5.606 1.00 97.69 99 ALA A O 1
ATOM 728 N N . PRO A 1 100 ? -16.514 -6.183 3.420 1.00 97.31 100 PRO A N 1
ATOM 729 C CA . PRO A 1 100 ? -17.775 -6.908 3.484 1.00 97.31 100 PRO A CA 1
ATOM 730 C C . PRO A 1 100 ? -17.672 -8.110 4.431 1.00 97.31 100 PRO A C 1
ATOM 732 O O . PRO A 1 100 ? -16.628 -8.766 4.530 1.00 97.31 100 PRO A O 1
ATOM 735 N N . GLU A 1 101 ? -18.767 -8.423 5.120 1.00 95.56 101 GLU A N 1
ATOM 736 C CA . GLU A 1 101 ? -18.815 -9.585 6.004 1.00 95.56 101 GLU A CA 1
ATOM 737 C C . GLU A 1 101 ? -18.501 -10.868 5.223 1.00 95.56 101 GLU A C 1
ATOM 739 O O . GLU A 1 101 ? -18.991 -11.089 4.118 1.00 95.56 101 GLU A O 1
ATOM 744 N N . GLY A 1 102 ? -17.636 -11.714 5.786 1.00 95.38 102 GLY A N 1
ATOM 745 C CA . GLY A 1 102 ? -17.284 -12.995 5.175 1.00 95.38 102 GLY A CA 1
ATOM 746 C C . GLY A 1 102 ? -16.429 -12.916 3.904 1.00 95.38 102 GLY A C 1
ATOM 747 O O . GLY A 1 102 ? -16.025 -13.976 3.432 1.00 95.38 102 GLY A O 1
ATOM 748 N N . VAL A 1 103 ? -16.078 -11.721 3.401 1.00 98.19 103 VAL A N 1
ATOM 749 C CA . VAL A 1 103 ? -15.372 -11.533 2.117 1.00 98.19 103 VAL A CA 1
ATOM 750 C C . VAL A 1 103 ? -14.147 -12.443 1.976 1.00 98.19 103 VAL A C 1
ATOM 752 O O . VAL A 1 103 ? -13.370 -12.613 2.926 1.00 98.19 103 VAL A O 1
ATOM 755 N N . ASP A 1 104 ? -13.970 -13.052 0.803 1.00 98.50 104 ASP A N 1
ATOM 756 C CA . ASP A 1 104 ? -12.740 -13.777 0.478 1.00 98.50 104 ASP A CA 1
ATOM 757 C C . ASP A 1 104 ? -11.574 -12.770 0.446 1.00 98.50 104 ASP A C 1
ATOM 759 O O . ASP A 1 104 ? -11.681 -11.752 -0.235 1.00 98.50 104 ASP A O 1
ATOM 763 N N . PRO A 1 105 ? -10.466 -13.002 1.176 1.00 98.38 105 PRO A N 1
ATOM 764 C CA . PRO A 1 105 ? -9.325 -12.084 1.201 1.00 98.38 105 PRO A CA 1
ATOM 765 C C . PRO A 1 105 ? -8.703 -11.772 -0.171 1.00 98.38 105 PRO A C 1
ATOM 767 O O . PRO A 1 105 ? -7.999 -10.772 -0.280 1.00 98.38 105 PRO A O 1
ATOM 770 N N . LEU A 1 106 ? -8.919 -12.605 -1.194 1.00 98.75 106 LEU A N 1
ATOM 771 C CA . LEU A 1 106 ? -8.410 -12.390 -2.555 1.00 98.75 106 LEU A CA 1
ATOM 772 C C . LEU A 1 106 ? -9.473 -11.840 -3.520 1.00 98.75 106 LEU A C 1
ATOM 774 O O . LEU A 1 106 ? -9.207 -11.718 -4.715 1.00 98.75 106 LEU A O 1
ATOM 778 N N . ALA A 1 107 ? -10.673 -11.519 -3.032 1.00 98.62 107 ALA A N 1
ATOM 779 C CA . ALA A 1 107 ? -11.716 -10.927 -3.857 1.00 98.62 107 ALA A CA 1
ATOM 780 C C . ALA A 1 107 ? -11.443 -9.434 -4.146 1.00 98.62 107 ALA A C 1
ATOM 782 O O . ALA A 1 107 ? -10.805 -8.742 -3.336 1.00 98.62 107 ALA A O 1
ATOM 783 N N . PRO A 1 108 ? -11.946 -8.889 -5.271 1.00 98.31 108 PRO A N 1
ATOM 784 C CA . PRO A 1 108 ? -11.808 -7.469 -5.593 1.00 98.31 108 PRO A CA 1
ATOM 785 C C . PRO A 1 108 ? -12.306 -6.544 -4.472 1.00 98.31 108 PRO A C 1
ATOM 787 O O . PRO A 1 108 ? -11.663 -5.540 -4.167 1.00 98.31 108 PRO A O 1
ATOM 790 N N . GLU A 1 109 ? -13.388 -6.905 -3.788 1.00 97.69 109 GLU A N 1
ATOM 791 C CA . GLU A 1 109 ? -14.036 -6.093 -2.753 1.00 97.69 109 GLU A CA 1
ATOM 792 C C . GLU A 1 109 ? -13.272 -6.108 -1.421 1.00 97.69 109 GLU A C 1
ATOM 794 O O . GLU A 1 109 ? -13.483 -5.233 -0.582 1.00 97.69 109 GLU A O 1
ATOM 799 N N . ALA A 1 110 ? -12.370 -7.075 -1.207 1.00 98.25 110 ALA A N 1
ATOM 800 C CA . ALA A 1 110 ? -11.589 -7.166 0.022 1.00 98.25 110 ALA A CA 1
ATOM 801 C C . ALA A 1 110 ? -10.595 -5.994 0.121 1.00 98.25 110 ALA A C 1
ATOM 803 O O . ALA A 1 110 ? -9.761 -5.834 -0.771 1.00 98.25 110 ALA A O 1
ATOM 804 N N . PRO A 1 111 ? -10.627 -5.166 1.176 1.00 98.62 111 PRO A N 1
ATOM 805 C CA . PRO A 1 111 ? -9.727 -4.024 1.281 1.00 98.62 111 PRO A CA 1
ATOM 806 C C . PRO A 1 111 ? -8.300 -4.437 1.669 1.00 98.62 111 PRO A C 1
ATOM 808 O O . PRO A 1 111 ? -8.083 -5.378 2.433 1.00 98.62 111 PRO A O 1
ATOM 811 N N . LEU A 1 112 ? -7.323 -3.667 1.186 1.00 98.88 112 LEU A N 1
ATOM 812 C CA . LEU A 1 112 ? -5.921 -3.709 1.608 1.00 98.88 112 LEU A CA 1
ATOM 813 C C . LEU A 1 112 ? -5.482 -2.300 2.006 1.00 98.88 112 LEU A C 1
ATOM 815 O O . LEU A 1 112 ? -5.524 -1.394 1.178 1.00 98.88 112 LEU A O 1
ATOM 819 N N . ALA A 1 113 ? -5.051 -2.100 3.249 1.00 98.88 113 ALA A N 1
ATOM 820 C CA . ALA A 1 113 ? -4.688 -0.778 3.756 1.00 98.88 113 ALA A CA 1
ATOM 821 C C . ALA A 1 113 ? -3.192 -0.649 4.054 1.00 98.88 113 ALA A C 1
ATOM 823 O O . ALA A 1 113 ? -2.612 -1.503 4.720 1.00 98.88 113 ALA A O 1
ATOM 824 N N . PHE A 1 114 ? -2.599 0.465 3.632 1.00 98.81 114 PHE A N 1
ATOM 825 C CA . PHE A 1 114 ? -1.313 0.979 4.094 1.00 98.81 114 PHE A CA 1
ATOM 826 C C . PHE A 1 114 ? -1.594 2.082 5.114 1.00 98.81 114 PHE A C 1
ATOM 828 O O . PHE A 1 114 ? -2.065 3.157 4.752 1.00 98.81 114 PHE A O 1
ATOM 835 N N . VAL A 1 115 ? -1.343 1.815 6.392 1.00 98.69 115 VAL A N 1
ATOM 836 C CA . VAL A 1 115 ? -1.725 2.690 7.507 1.00 98.69 115 VAL A CA 1
ATOM 837 C C . VAL A 1 115 ? -0.481 3.255 8.172 1.00 98.69 115 VAL A C 1
ATOM 839 O O . VAL A 1 115 ? 0.376 2.512 8.658 1.00 98.69 115 VAL A O 1
ATOM 842 N N . PHE A 1 116 ? -0.368 4.577 8.205 1.00 97.69 116 PHE A N 1
ATOM 843 C CA . PHE A 1 116 ? 0.835 5.266 8.652 1.00 97.69 116 PHE A CA 1
ATOM 844 C C . PHE A 1 116 ? 0.796 5.549 10.154 1.00 97.69 116 PHE A C 1
ATOM 846 O O . PHE A 1 116 ? -0.255 5.788 10.750 1.00 97.69 116 PHE A O 1
ATOM 853 N N . SER A 1 117 ? 1.965 5.523 10.792 1.00 95.25 117 SER A N 1
ATOM 854 C CA . SER A 1 117 ? 2.092 5.919 12.194 1.00 95.25 117 SER A CA 1
ATOM 855 C C . SER A 1 117 ? 1.806 7.423 12.365 1.00 95.25 117 SER A C 1
ATOM 857 O O . SER A 1 117 ? 2.278 8.227 11.555 1.00 95.25 117 SER A O 1
ATOM 859 N N . PRO A 1 118 ? 1.102 7.844 13.435 1.00 94.38 118 PRO A N 1
ATOM 860 C CA . PRO A 1 118 ? 0.922 9.264 13.754 1.00 94.38 118 PRO A CA 1
ATOM 861 C C . PRO A 1 118 ? 2.221 9.952 14.179 1.00 94.38 118 PRO A C 1
ATOM 863 O O . PRO A 1 118 ? 2.300 11.174 14.223 1.00 94.38 118 PRO A O 1
ATOM 866 N N . LEU A 1 119 ? 3.256 9.169 14.491 1.00 92.94 119 LEU A N 1
ATOM 867 C CA . LEU A 1 119 ? 4.562 9.678 14.900 1.00 92.94 119 LEU A CA 1
ATOM 868 C C . LEU A 1 119 ? 5.487 9.955 13.706 1.00 92.94 119 LEU A C 1
ATOM 870 O O . LEU A 1 119 ? 6.592 10.466 13.895 1.00 92.94 119 LEU A O 1
ATOM 874 N N . VAL A 1 120 ? 5.073 9.619 12.482 1.00 90.06 120 VAL A N 1
ATOM 875 C CA . VAL A 1 120 ? 5.834 9.943 11.269 1.00 90.06 120 VAL A CA 1
ATOM 876 C C . VAL A 1 120 ? 5.968 11.464 11.142 1.00 90.06 120 VAL A C 1
ATOM 878 O O . VAL A 1 120 ? 4.981 12.188 11.229 1.00 90.06 120 VAL A O 1
ATOM 881 N N . GLY A 1 121 ? 7.196 11.946 10.929 1.00 79.75 121 GLY A N 1
ATOM 882 C CA . GLY A 1 121 ? 7.505 13.380 10.834 1.00 79.75 121 GLY A CA 1
ATOM 883 C C . GLY A 1 121 ? 7.808 14.056 12.177 1.00 79.75 121 GLY A C 1
ATOM 884 O O . GLY A 1 121 ? 8.174 15.227 12.199 1.00 79.75 121 GLY A O 1
ATOM 885 N N . THR A 1 122 ? 7.709 13.329 13.294 1.00 85.56 122 THR A N 1
ATOM 886 C CA . THR A 1 122 ? 8.145 13.814 14.613 1.00 85.56 122 THR A CA 1
ATOM 887 C C . THR A 1 122 ? 9.654 13.594 14.810 1.00 85.56 122 THR A C 1
ATOM 889 O O . THR A 1 122 ? 10.234 12.725 14.155 1.00 85.56 122 THR A O 1
ATOM 892 N N . PRO A 1 123 ? 10.318 14.309 15.743 1.00 83.19 123 PRO A N 1
ATOM 893 C CA . PRO A 1 123 ? 11.736 14.088 16.050 1.00 83.19 123 PRO A CA 1
ATOM 894 C C . PRO A 1 123 ? 12.017 12.755 16.771 1.00 83.19 123 PRO A C 1
ATOM 896 O O . PRO A 1 123 ? 13.168 12.466 17.096 1.00 83.19 123 PRO A O 1
ATOM 899 N N . LEU A 1 124 ? 10.991 11.941 17.051 1.00 86.69 124 LEU A N 1
ATOM 900 C CA . LEU A 1 124 ? 11.166 10.641 17.689 1.00 86.69 124 LEU A CA 1
ATOM 901 C C . LEU A 1 124 ? 11.910 9.688 16.755 1.00 86.69 124 LEU A C 1
ATOM 903 O O . LEU A 1 124 ? 11.510 9.459 15.611 1.00 86.69 124 LEU A O 1
ATOM 907 N N . THR A 1 125 ? 12.973 9.079 17.267 1.00 83.50 125 THR A N 1
ATOM 908 C CA . THR A 1 125 ? 13.736 8.071 16.535 1.00 83.50 125 THR A CA 1
ATOM 909 C C . THR A 1 125 ? 12.886 6.821 16.300 1.00 83.50 125 THR A C 1
ATOM 911 O O . THR A 1 125 ? 12.016 6.471 17.095 1.00 83.50 125 THR A O 1
ATOM 914 N N . THR A 1 126 ? 13.123 6.121 15.184 1.00 85.06 126 THR A N 1
ATOM 915 C CA . THR A 1 126 ? 12.438 4.856 14.820 1.00 85.06 126 THR A CA 1
ATOM 916 C C . THR A 1 126 ? 10.907 4.938 14.648 1.00 85.06 126 THR A C 1
ATOM 918 O O . THR A 1 126 ? 10.227 3.911 14.595 1.00 85.06 126 THR A O 1
ATOM 921 N N . SER A 1 127 ? 10.366 6.150 14.498 1.00 87.00 127 SER A N 1
ATOM 922 C CA . SER A 1 127 ? 8.927 6.444 14.382 1.00 87.00 127 SER A CA 1
ATOM 923 C C . SER A 1 127 ? 8.344 6.263 12.973 1.00 87.00 127 SER A C 1
ATOM 925 O O . SER A 1 127 ? 7.129 6.113 12.820 1.00 87.00 127 SER A O 1
ATOM 927 N N . ALA A 1 128 ? 9.201 6.243 11.945 1.00 91.69 128 ALA A N 1
ATOM 928 C CA . ALA A 1 128 ? 8.826 6.109 10.539 1.00 91.69 128 ALA A CA 1
ATOM 929 C C . ALA A 1 128 ? 8.413 4.669 10.188 1.00 91.69 128 ALA A C 1
ATOM 931 O O . ALA A 1 128 ? 9.181 3.912 9.589 1.00 91.69 128 ALA A O 1
ATOM 932 N N . LYS A 1 129 ? 7.199 4.287 10.592 1.00 95.19 129 LYS A N 1
ATOM 933 C CA . LYS A 1 129 ? 6.601 2.968 10.353 1.00 95.19 129 LYS A CA 1
ATOM 934 C C . LYS A 1 129 ? 5.225 3.073 9.711 1.00 95.19 129 LYS A C 1
ATOM 936 O O . LYS A 1 129 ? 4.510 4.059 9.895 1.00 95.19 129 LYS A O 1
ATOM 941 N N . PHE A 1 130 ? 4.857 2.012 9.009 1.00 97.56 130 PHE A N 1
ATOM 942 C CA . PHE A 1 130 ? 3.509 1.787 8.510 1.00 97.56 130 PHE A CA 1
ATOM 943 C C . PHE A 1 130 ? 3.119 0.320 8.696 1.00 97.56 130 PHE A C 1
ATOM 945 O O . PHE A 1 130 ? 3.981 -0.560 8.772 1.00 97.56 130 PHE A O 1
ATOM 952 N N . ALA A 1 131 ? 1.819 0.075 8.788 1.00 98.31 131 ALA A N 1
ATOM 953 C CA . ALA A 1 131 ? 1.233 -1.253 8.776 1.00 98.31 131 ALA A CA 1
ATOM 954 C C . ALA A 1 131 ? 0.584 -1.503 7.415 1.00 98.31 131 ALA A C 1
ATOM 956 O O . ALA A 1 131 ? -0.113 -0.635 6.897 1.00 98.31 131 ALA A O 1
ATOM 957 N N . VAL A 1 132 ? 0.786 -2.690 6.857 1.00 98.81 132 VAL A N 1
ATOM 958 C CA . VAL A 1 132 ? -0.076 -3.233 5.809 1.00 98.81 132 VAL A CA 1
ATOM 959 C C . VAL A 1 132 ? -1.107 -4.110 6.507 1.00 98.81 132 VAL A C 1
ATOM 961 O O . VAL A 1 132 ? -0.725 -4.967 7.304 1.00 98.81 132 VAL A O 1
ATOM 964 N N . VAL A 1 133 ? -2.394 -3.877 6.265 1.00 98.81 133 VAL A N 1
ATOM 965 C CA . VAL A 1 133 ? -3.487 -4.544 6.986 1.00 98.81 133 VAL A CA 1
ATOM 966 C C . VAL A 1 133 ? -4.544 -5.032 6.002 1.00 98.81 133 VAL A C 1
ATOM 968 O O . VAL A 1 133 ? -5.029 -4.255 5.181 1.00 98.81 133 VAL A O 1
ATOM 971 N N . ALA A 1 134 ? -4.886 -6.318 6.086 1.00 98.75 134 ALA A N 1
ATOM 972 C CA . ALA A 1 134 ? -6.015 -6.926 5.381 1.00 98.75 134 ALA A CA 1
ATOM 973 C C . ALA A 1 134 ? -6.458 -8.222 6.078 1.00 98.75 134 ALA A C 1
ATOM 975 O O . ALA A 1 134 ? -5.815 -8.701 7.019 1.00 98.75 134 ALA A O 1
ATOM 976 N N . LYS A 1 135 ? -7.537 -8.834 5.583 1.00 98.62 135 LYS A N 1
ATOM 977 C CA . LYS A 1 135 ? -7.835 -10.241 5.874 1.00 98.62 135 LYS A CA 1
ATOM 978 C C . LYS A 1 135 ? -6.781 -11.118 5.187 1.00 98.62 135 LYS A C 1
ATOM 980 O O . LYS A 1 135 ? -6.478 -10.940 4.012 1.00 98.62 135 LYS A O 1
ATOM 985 N N . SER A 1 136 ? -6.201 -12.055 5.923 1.00 98.62 136 SER A N 1
ATOM 986 C CA . SER A 1 136 ? -5.126 -12.912 5.434 1.00 98.62 136 SER A CA 1
ATOM 987 C C . SER A 1 136 ? -5.665 -14.078 4.596 1.00 98.62 136 SER A C 1
ATOM 989 O O . SER A 1 136 ? -6.507 -14.830 5.094 1.00 98.62 136 SER A O 1
ATOM 991 N N . PRO A 1 137 ? -5.123 -14.341 3.391 1.00 98.44 137 PRO A N 1
ATOM 992 C CA . PRO A 1 137 ? -5.398 -15.574 2.647 1.00 98.44 137 PRO A CA 1
ATOM 993 C C . PRO A 1 137 ? -4.764 -16.823 3.278 1.00 98.44 137 PRO A C 1
ATOM 995 O O . PRO A 1 137 ? -5.116 -17.949 2.924 1.00 98.44 137 PRO A O 1
ATOM 998 N N . GLN A 1 138 ? -3.819 -16.654 4.206 1.00 98.00 138 GLN A N 1
ATOM 999 C CA . GLN A 1 138 ? -3.185 -17.766 4.910 1.00 98.00 138 GLN A CA 1
ATOM 1000 C C . GLN A 1 138 ? -4.052 -18.287 6.051 1.00 98.00 138 GLN A C 1
ATOM 1002 O O . GLN A 1 138 ? -4.182 -19.498 6.213 1.00 98.00 138 GLN A O 1
ATOM 1007 N N . THR A 1 139 ? -4.604 -17.376 6.854 1.00 98.12 139 THR A N 1
ATOM 1008 C CA . THR A 1 139 ? -5.298 -17.718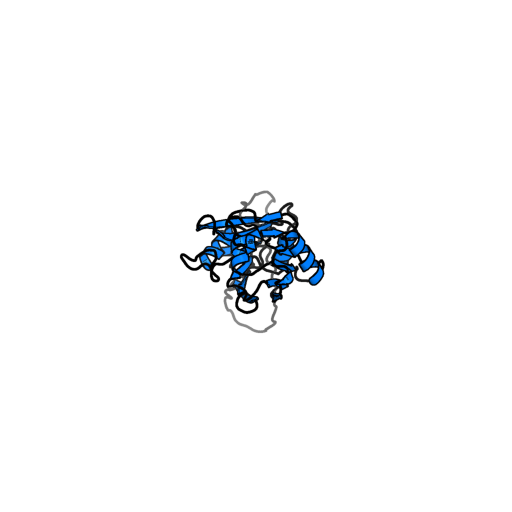 8.103 1.00 98.12 139 THR A CA 1
ATOM 1009 C C . THR A 1 139 ? -6.808 -17.514 8.032 1.00 98.12 139 THR A C 1
ATOM 1011 O O . THR A 1 139 ? -7.522 -18.044 8.875 1.00 98.12 139 THR A O 1
ATOM 1014 N N . GLY A 1 140 ? -7.307 -16.739 7.064 1.00 97.44 140 GLY A N 1
ATOM 1015 C CA . GLY A 1 140 ? -8.705 -16.309 7.011 1.00 97.44 140 GLY A CA 1
ATOM 1016 C C . GLY A 1 140 ? -9.074 -15.252 8.060 1.00 97.44 140 GLY A C 1
ATOM 1017 O O . GLY A 1 140 ? -10.243 -14.887 8.159 1.00 97.44 140 GLY A O 1
ATOM 1018 N N . LEU A 1 141 ? -8.102 -14.750 8.830 1.00 97.38 141 LEU A N 1
ATOM 1019 C CA . LEU A 1 141 ? -8.289 -13.783 9.916 1.00 97.38 141 LEU A CA 1
ATOM 1020 C C . LEU A 1 141 ? -7.666 -12.426 9.567 1.00 97.38 141 LEU A C 1
ATOM 1022 O O . LEU A 1 141 ? -6.913 -12.309 8.601 1.00 97.38 141 LEU A O 1
ATOM 1026 N N . LEU A 1 142 ? -7.958 -11.401 10.369 1.00 97.81 142 LEU A N 1
ATOM 1027 C CA . LEU A 1 142 ? -7.276 -10.109 10.285 1.00 97.81 142 LEU A CA 1
ATOM 1028 C C . LEU A 1 142 ? -5.762 -10.290 10.486 1.00 97.81 142 LEU A C 1
ATOM 1030 O O . LEU A 1 142 ? -5.339 -11.004 11.395 1.00 97.81 142 LEU A O 1
ATOM 1034 N N . ASN A 1 143 ? -4.956 -9.633 9.656 1.00 98.44 143 ASN A N 1
ATOM 1035 C CA . ASN A 1 143 ? -3.506 -9.623 9.789 1.00 98.44 143 ASN A CA 1
ATOM 1036 C C . ASN A 1 143 ? -2.951 -8.221 9.537 1.00 98.44 143 ASN A C 1
ATOM 1038 O O . ASN A 1 143 ? -3.246 -7.604 8.513 1.00 98.44 143 ASN A O 1
ATOM 1042 N N . ASP A 1 144 ? -2.061 -7.780 10.418 1.00 97.06 144 ASP A N 1
ATOM 1043 C CA . ASP A 1 144 ? -1.169 -6.651 10.209 1.00 97.06 144 ASP A CA 1
ATOM 1044 C C . ASP A 1 144 ? 0.271 -7.129 9.954 1.00 97.06 144 ASP A C 1
ATOM 1046 O O . ASP A 1 144 ? 0.754 -8.113 10.515 1.00 97.06 144 ASP A O 1
ATOM 1050 N N . ALA A 1 145 ? 0.978 -6.435 9.068 1.00 97.44 145 ALA A N 1
ATOM 1051 C CA . ALA A 1 145 ? 2.401 -6.639 8.838 1.00 97.44 145 ALA A CA 1
ATOM 1052 C C . ALA A 1 145 ? 3.106 -5.284 8.753 1.00 97.44 145 ALA A C 1
ATOM 1054 O O . ALA A 1 145 ? 2.708 -4.406 7.990 1.00 97.44 145 ALA A O 1
ATOM 1055 N N . LEU A 1 146 ? 4.153 -5.105 9.555 1.00 96.94 146 LEU A N 1
ATOM 1056 C CA . LEU A 1 146 ? 4.818 -3.814 9.718 1.00 96.94 146 LEU A CA 1
ATOM 1057 C C . LEU A 1 146 ? 6.040 -3.686 8.811 1.00 96.94 146 LEU A C 1
ATOM 1059 O O . LEU A 1 146 ? 6.849 -4.606 8.706 1.00 96.94 146 LEU A O 1
ATOM 1063 N N . ALA A 1 147 ? 6.213 -2.498 8.245 1.00 96.00 147 ALA A N 1
ATOM 1064 C CA . ALA A 1 147 ? 7.425 -2.067 7.563 1.00 96.00 147 ALA A CA 1
ATOM 1065 C C . ALA A 1 147 ? 7.743 -0.604 7.933 1.00 96.00 147 ALA A C 1
ATOM 1067 O O . ALA A 1 147 ? 7.074 0.018 8.765 1.00 96.00 147 ALA A O 1
ATOM 1068 N N . SER A 1 148 ? 8.835 -0.062 7.400 1.00 93.44 148 SER A N 1
ATOM 1069 C CA . SER A 1 148 ? 9.378 1.238 7.815 1.00 93.44 148 SER A CA 1
ATOM 1070 C C . SER A 1 148 ? 10.087 1.942 6.658 1.00 93.44 148 SER A C 1
ATOM 1072 O O . SER A 1 148 ? 9.943 1.528 5.515 1.00 93.44 148 SER A O 1
ATOM 1074 N N . SER A 1 149 ? 10.918 2.941 6.968 1.00 92.19 149 SER A N 1
ATOM 1075 C CA . SER A 1 149 ? 11.750 3.684 6.010 1.00 92.19 149 SER A CA 1
ATOM 1076 C C . SER A 1 149 ? 10.962 4.758 5.251 1.00 92.19 149 SER A C 1
ATOM 1078 O O . SER A 1 149 ? 9.963 5.297 5.737 1.00 92.19 149 SER A O 1
ATOM 1080 N N . HIS A 1 150 ? 11.465 5.131 4.083 1.00 93.88 150 HIS A N 1
ATOM 1081 C CA . HIS A 1 150 ? 11.052 6.301 3.330 1.00 93.88 150 HIS A CA 1
ATOM 1082 C C . HIS A 1 150 ? 9.610 6.231 2.818 1.00 93.88 150 HIS A C 1
ATOM 1084 O O . HIS A 1 150 ? 8.964 7.273 2.725 1.00 93.88 150 HIS A O 1
ATOM 1090 N N . PHE A 1 151 ? 9.075 5.038 2.539 1.00 97.00 151 PHE A N 1
ATOM 1091 C CA . PHE A 1 151 ? 7.673 4.869 2.150 1.00 97.00 151 PHE A CA 1
ATOM 1092 C C . PHE A 1 151 ? 6.709 5.327 3.247 1.00 97.00 151 PHE A C 1
ATOM 1094 O O . PHE A 1 151 ? 5.723 5.991 2.945 1.00 97.00 151 PHE A O 1
ATOM 1101 N N . ALA A 1 152 ? 7.020 5.061 4.523 1.00 96.19 152 ALA A N 1
ATOM 1102 C CA . ALA A 1 152 ? 6.195 5.521 5.642 1.00 96.19 152 ALA A CA 1
ATOM 1103 C C . ALA A 1 152 ? 6.089 7.052 5.668 1.00 96.19 152 ALA A C 1
ATOM 1105 O O . ALA A 1 152 ? 5.012 7.607 5.870 1.00 96.19 152 ALA A O 1
ATOM 1106 N N . ILE A 1 153 ? 7.223 7.723 5.447 1.00 94.94 153 ILE A N 1
ATOM 1107 C CA . ILE A 1 153 ? 7.335 9.183 5.473 1.00 94.94 153 ILE A CA 1
ATOM 1108 C C . ILE A 1 153 ? 6.605 9.786 4.276 1.00 94.94 153 ILE A C 1
ATOM 1110 O O . ILE A 1 153 ? 5.715 10.610 4.457 1.00 94.94 153 ILE A O 1
ATOM 1114 N N . ALA A 1 154 ? 6.947 9.356 3.061 1.00 96.38 154 ALA A N 1
ATOM 1115 C CA . ALA A 1 154 ? 6.336 9.877 1.842 1.00 96.38 154 ALA A CA 1
ATOM 1116 C C . ALA A 1 154 ? 4.828 9.589 1.787 1.00 96.38 154 ALA A C 1
ATOM 1118 O O . ALA A 1 154 ? 4.059 10.468 1.414 1.00 96.38 154 ALA A O 1
ATOM 1119 N N . GLY A 1 155 ? 4.413 8.395 2.217 1.00 97.25 155 GLY A N 1
ATOM 1120 C CA . GLY A 1 155 ? 3.016 7.983 2.288 1.00 97.25 155 GLY A CA 1
ATOM 1121 C C . GLY A 1 155 ? 2.203 8.842 3.253 1.00 97.25 155 GLY A C 1
ATOM 1122 O O . GLY A 1 155 ? 1.193 9.416 2.855 1.00 97.25 155 GLY A O 1
ATOM 1123 N N . LYS A 1 156 ? 2.689 9.039 4.486 1.00 96.44 156 LYS A N 1
ATOM 1124 C CA . LYS A 1 156 ? 2.059 9.956 5.447 1.00 96.44 156 LYS A CA 1
ATOM 1125 C C . LYS A 1 156 ? 1.967 11.376 4.887 1.00 96.44 156 LYS A C 1
ATOM 1127 O O . LYS A 1 156 ? 0.913 12.000 4.942 1.00 96.44 156 LYS A O 1
ATOM 1132 N N . LEU A 1 157 ? 3.055 11.875 4.301 1.00 95.25 157 LEU A N 1
ATOM 1133 C CA . LEU A 1 157 ? 3.135 13.221 3.726 1.00 95.25 157 LEU A CA 1
ATOM 1134 C C . LEU A 1 157 ? 2.357 13.391 2.411 1.00 95.25 157 LEU A C 1
ATOM 1136 O O . LEU A 1 157 ? 2.357 14.486 1.853 1.00 95.25 157 LEU A O 1
ATOM 1140 N N . THR A 1 158 ? 1.639 12.370 1.931 1.00 96.50 158 THR A N 1
ATOM 1141 C CA . THR A 1 158 ? 0.554 12.590 0.957 1.00 96.50 158 THR A CA 1
ATOM 1142 C C . THR A 1 158 ? -0.627 13.351 1.575 1.00 96.50 158 THR A C 1
ATOM 1144 O O . THR A 1 158 ? -1.483 13.850 0.852 1.00 96.50 158 THR A O 1
ATOM 1147 N N . GLY A 1 159 ? -0.665 13.491 2.904 1.00 95.88 159 GLY A N 1
ATOM 1148 C CA . GLY A 1 159 ? -1.746 14.159 3.622 1.00 95.88 159 GLY A CA 1
ATOM 1149 C C . GLY A 1 159 ? -2.848 13.201 4.066 1.00 95.88 159 GLY A C 1
ATOM 1150 O O . GLY A 1 159 ? -3.998 13.623 4.166 1.00 95.88 159 GLY A O 1
ATOM 1151 N N . HIS A 1 160 ? -2.507 11.930 4.296 1.00 97.50 160 HIS A N 1
ATOM 1152 C CA . HIS A 1 160 ? -3.441 10.874 4.684 1.00 97.50 160 HIS A CA 1
ATOM 1153 C C . HIS A 1 160 ? -2.857 10.018 5.810 1.00 97.50 160 HIS A C 1
ATOM 1155 O O . HIS A 1 160 ? -1.654 9.751 5.858 1.00 97.50 160 HIS A O 1
ATOM 1161 N N . ASP A 1 161 ? -3.718 9.551 6.709 1.00 97.94 161 ASP A N 1
ATOM 1162 C CA . ASP A 1 161 ? -3.365 8.608 7.774 1.00 97.94 161 ASP A CA 1
ATOM 1163 C C . ASP A 1 161 ? -3.347 7.156 7.279 1.00 97.94 161 ASP A C 1
ATOM 1165 O O . ASP A 1 161 ? -2.630 6.318 7.830 1.00 97.94 161 ASP A O 1
ATOM 1169 N N . ALA A 1 162 ? -4.078 6.869 6.201 1.00 98.62 162 ALA A N 1
ATOM 1170 C CA . ALA A 1 162 ? -4.054 5.590 5.508 1.00 98.62 162 ALA A CA 1
ATOM 1171 C C . ALA A 1 162 ? -4.323 5.751 4.008 1.00 98.62 162 ALA A C 1
ATOM 1173 O O . ALA A 1 162 ? -5.020 6.675 3.592 1.00 98.62 162 ALA A O 1
ATOM 1174 N N . ILE A 1 163 ? -3.818 4.809 3.216 1.00 98.81 163 ILE A N 1
ATOM 1175 C CA . ILE A 1 163 ? -4.215 4.585 1.823 1.00 98.81 163 ILE A CA 1
ATOM 1176 C C . ILE A 1 163 ? -4.818 3.182 1.749 1.00 98.81 163 ILE A C 1
ATOM 1178 O O . ILE A 1 163 ? -4.149 2.205 2.084 1.00 98.81 163 ILE A O 1
ATOM 1182 N N . VAL A 1 164 ? -6.077 3.077 1.338 1.00 98.88 164 VAL A N 1
ATOM 1183 C CA . VAL A 1 164 ? -6.822 1.819 1.235 1.00 98.88 164 VAL A CA 1
ATOM 1184 C C . VAL A 1 164 ? -7.084 1.511 -0.230 1.00 98.88 164 VAL A C 1
ATOM 1186 O O . VAL A 1 164 ? -7.511 2.380 -0.978 1.00 98.88 164 VAL A O 1
ATOM 1189 N N . ILE A 1 165 ? -6.845 0.269 -0.633 1.00 98.81 165 ILE A N 1
ATOM 1190 C CA . ILE A 1 165 ? -7.042 -0.226 -1.993 1.00 98.81 165 ILE A CA 1
ATOM 1191 C C . ILE A 1 165 ? -8.222 -1.201 -1.989 1.00 98.81 165 ILE A C 1
ATOM 1193 O O . ILE A 1 165 ? -8.215 -2.178 -1.232 1.00 98.81 165 ILE A O 1
ATOM 1197 N N . ARG A 1 166 ? -9.201 -0.964 -2.865 1.00 97.44 166 ARG A N 1
ATOM 1198 C CA . ARG A 1 166 ? -10.297 -1.887 -3.203 1.00 97.44 166 ARG A CA 1
ATOM 1199 C C . ARG A 1 166 ? -10.423 -2.038 -4.720 1.00 97.44 166 ARG A C 1
ATOM 1201 O O . ARG A 1 166 ? -9.808 -1.285 -5.468 1.00 97.44 166 ARG A O 1
ATOM 1208 N N . GLY A 1 167 ? -11.211 -3.008 -5.162 1.00 98.38 167 GLY A N 1
ATOM 1209 C CA . GLY A 1 167 ? -11.312 -3.392 -6.566 1.00 98.38 167 GLY A CA 1
ATOM 1210 C C . GLY A 1 167 ? -10.114 -4.225 -7.026 1.00 98.38 167 GLY A C 1
ATOM 1211 O O . GLY A 1 167 ? -9.278 -4.654 -6.222 1.00 98.38 167 GLY A O 1
ATOM 1212 N N . ALA A 1 168 ? -10.049 -4.453 -8.334 1.00 98.69 168 ALA A N 1
ATOM 1213 C CA . ALA A 1 168 ? -8.932 -5.081 -9.026 1.00 98.69 168 ALA A CA 1
ATOM 1214 C C . ALA A 1 168 ? -8.716 -4.374 -10.369 1.00 98.69 168 ALA A C 1
ATOM 1216 O O . ALA A 1 168 ? -9.682 -4.072 -11.071 1.00 98.69 168 ALA A O 1
ATOM 1217 N N . CYS A 1 169 ? -7.460 -4.102 -10.718 1.00 98.50 169 CYS A N 1
ATOM 1218 C CA . CYS A 1 169 ? -7.112 -3.484 -11.991 1.00 98.50 169 CYS A CA 1
ATOM 1219 C C . CYS A 1 169 ? -7.491 -4.412 -13.159 1.00 98.50 169 CYS A C 1
ATOM 1221 O O . CYS A 1 169 ? -7.399 -5.630 -13.021 1.00 98.50 169 CYS A O 1
ATOM 1223 N N . PRO A 1 170 ? -7.808 -3.882 -14.353 1.00 96.88 170 PRO A N 1
ATOM 1224 C CA . PRO A 1 170 ? -8.037 -4.707 -15.546 1.00 96.88 170 PRO A CA 1
ATOM 1225 C C . PRO A 1 170 ? -6.758 -5.374 -16.093 1.00 96.88 170 PRO A C 1
ATOM 1227 O O . PRO A 1 170 ? -6.831 -6.241 -16.959 1.00 96.88 170 PRO A O 1
ATOM 1230 N N . ARG A 1 171 ? -5.580 -4.940 -15.629 1.00 98.00 171 ARG A N 1
ATOM 1231 C CA . ARG A 1 171 ? -4.243 -5.414 -16.024 1.00 98.00 171 ARG A CA 1
ATOM 1232 C C . ARG A 1 171 ? -3.225 -5.090 -14.923 1.00 98.00 171 ARG A C 1
ATOM 1234 O O . ARG A 1 171 ? -3.506 -4.192 -14.122 1.00 98.00 171 ARG A O 1
ATOM 1241 N N . PRO A 1 172 ? -2.046 -5.740 -14.893 1.00 98.69 172 PRO A N 1
ATOM 1242 C CA . PRO A 1 172 ? -0.948 -5.354 -14.010 1.00 98.69 172 PRO A CA 1
ATOM 1243 C C . PRO A 1 172 ? -0.700 -3.845 -14.013 1.00 98.69 172 PRO A C 1
ATOM 1245 O O . PRO A 1 172 ? -0.462 -3.257 -15.067 1.00 98.69 172 PRO A O 1
ATOM 1248 N N . SER A 1 173 ? -0.776 -3.214 -12.842 1.00 98.88 173 SER A N 1
ATOM 1249 C CA . SER A 1 173 ? -0.690 -1.755 -12.721 1.00 98.88 173 SER A CA 1
ATOM 1250 C C . SER A 1 173 ? 0.153 -1.298 -11.531 1.00 98.88 173 SER A C 1
ATOM 1252 O O . SER A 1 173 ? 0.244 -1.981 -10.508 1.00 98.88 173 SER A O 1
ATOM 1254 N N . VAL A 1 174 ? 0.738 -0.106 -11.648 1.00 98.88 174 VAL A N 1
ATOM 1255 C CA . VAL A 1 174 ? 1.269 0.670 -10.522 1.00 98.88 174 VAL A CA 1
ATOM 1256 C C . VAL A 1 174 ? 0.203 1.670 -1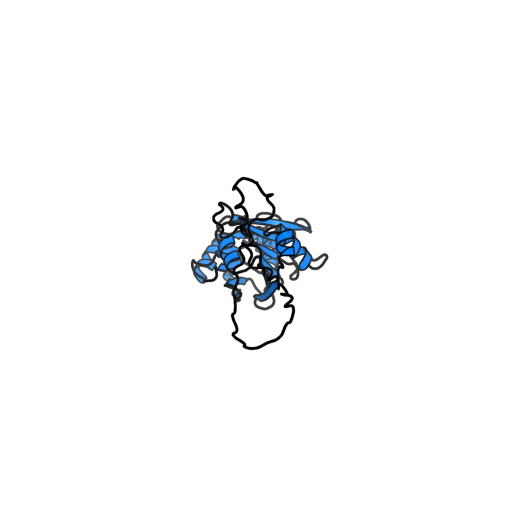0.091 1.00 98.88 174 VAL A C 1
ATOM 1258 O O . VAL A 1 174 ? -0.238 2.489 -10.897 1.00 98.88 174 VAL A O 1
ATOM 1261 N N . LEU A 1 175 ? -0.190 1.635 -8.818 1.00 98.81 175 LEU A N 1
ATOM 1262 C CA . LEU A 1 175 ? -1.000 2.696 -8.225 1.00 98.81 175 LEU A CA 1
ATOM 1263 C C . LEU A 1 175 ? -0.090 3.863 -7.842 1.00 98.81 175 LEU A C 1
ATOM 1265 O O . LEU A 1 175 ? 0.774 3.721 -6.980 1.00 98.81 175 LEU A O 1
ATOM 1269 N N . VAL A 1 176 ? -0.298 5.022 -8.455 1.00 98.62 176 VAL A N 1
ATOM 1270 C CA . VAL A 1 176 ? 0.489 6.227 -8.193 1.00 98.62 176 VAL A CA 1
ATOM 1271 C C . VAL A 1 176 ? -0.334 7.226 -7.383 1.00 98.62 176 VAL A C 1
ATOM 1273 O O . VAL A 1 176 ? -1.425 7.598 -7.806 1.00 98.62 176 VAL A O 1
ATOM 1276 N N . VAL A 1 177 ? 0.203 7.684 -6.247 1.00 98.50 177 VAL A N 1
ATOM 1277 C CA . VAL A 1 177 ? -0.456 8.611 -5.309 1.00 98.50 177 VAL A CA 1
ATOM 1278 C C . VAL A 1 177 ? 0.410 9.857 -5.077 1.00 98.50 177 VAL A C 1
ATOM 1280 O O . VAL A 1 177 ? 1.516 9.775 -4.538 1.00 98.50 177 VAL A O 1
ATOM 1283 N N . ASP A 1 178 ? -0.107 11.023 -5.470 1.00 96.56 178 ASP A N 1
ATOM 1284 C CA . ASP A 1 178 ? 0.522 12.342 -5.318 1.00 96.56 178 ASP A CA 1
ATOM 1285 C C . ASP A 1 178 ? -0.426 13.306 -4.601 1.00 96.56 178 ASP A C 1
ATOM 1287 O O . ASP A 1 178 ? -1.262 13.972 -5.223 1.00 96.56 178 ASP A O 1
ATOM 1291 N N . GLY A 1 179 ? -0.315 13.361 -3.275 1.00 94.38 179 GLY A N 1
ATOM 1292 C CA . GLY A 1 179 ? -1.316 14.033 -2.456 1.00 94.38 179 GLY A CA 1
ATOM 1293 C C . GLY A 1 179 ? -2.676 13.347 -2.601 1.00 94.38 179 GLY A C 1
ATOM 1294 O O . GLY A 1 179 ? -2.773 12.134 -2.436 1.00 94.38 179 GLY A O 1
ATOM 1295 N N . ASP A 1 180 ? -3.701 14.120 -2.963 1.00 94.44 180 ASP A N 1
ATOM 1296 C CA . ASP A 1 180 ? -5.061 13.625 -3.227 1.00 94.44 180 ASP A CA 1
ATOM 1297 C C . ASP A 1 180 ? -5.236 13.051 -4.649 1.00 94.44 180 ASP A C 1
ATOM 1299 O O . ASP A 1 180 ? -6.310 12.569 -4.993 1.00 94.44 180 ASP A O 1
ATOM 1303 N N . ARG A 1 181 ? -4.213 13.135 -5.515 1.00 95.44 181 ARG A N 1
ATOM 1304 C CA . ARG A 1 181 ? -4.309 12.663 -6.903 1.00 95.44 181 ARG A CA 1
ATOM 1305 C C . ARG A 1 181 ? -3.837 11.226 -7.023 1.00 95.44 181 ARG A C 1
ATOM 1307 O O . ARG A 1 181 ? -2.677 10.925 -6.739 1.00 95.44 181 ARG A O 1
ATOM 1314 N N . THR A 1 182 ? -4.705 10.380 -7.549 1.00 97.94 182 THR A N 1
ATOM 1315 C CA . THR A 1 182 ? -4.434 8.976 -7.841 1.00 97.94 182 THR A CA 1
ATOM 1316 C C . THR A 1 182 ? -4.503 8.707 -9.339 1.00 97.94 182 THR A C 1
ATOM 1318 O O . THR A 1 182 ? -5.248 9.353 -10.076 1.00 97.94 182 THR A O 1
ATOM 1321 N N . ARG A 1 183 ? -3.686 7.768 -9.815 1.00 97.75 183 ARG A N 1
ATOM 1322 C CA . ARG A 1 183 ? -3.791 7.209 -11.169 1.00 97.75 183 ARG A CA 1
ATOM 1323 C C . ARG A 1 183 ? -3.203 5.808 -11.218 1.00 97.75 183 ARG A C 1
ATOM 1325 O O . ARG A 1 183 ? -2.349 5.465 -10.399 1.00 97.75 183 ARG A O 1
ATOM 1332 N N . LEU A 1 184 ? -3.609 5.040 -12.220 1.00 98.50 184 LEU A N 1
ATOM 1333 C CA . LEU A 1 184 ? -3.004 3.753 -12.548 1.00 98.50 184 LEU A CA 1
ATOM 1334 C C . LEU A 1 184 ? -2.070 3.901 -13.750 1.00 98.50 184 LEU A C 1
ATOM 1336 O O . LEU A 1 184 ? -2.458 4.438 -14.787 1.00 98.50 184 LEU A O 1
ATOM 1340 N N . GLU A 1 185 ? -0.847 3.400 -13.617 1.00 98.25 185 GLU A N 1
ATOM 1341 C CA . GLU A 1 185 ? 0.103 3.262 -14.722 1.00 98.25 185 GLU A CA 1
ATOM 1342 C C . GLU A 1 185 ? 0.281 1.790 -15.088 1.00 98.25 185 GLU A C 1
ATOM 1344 O O . GLU A 1 185 ? 0.207 0.923 -14.219 1.00 98.25 185 GLU A O 1
ATOM 1349 N N . ASP A 1 186 ? 0.511 1.500 -16.372 1.00 98.19 186 ASP A N 1
ATOM 1350 C CA . ASP A 1 186 ? 0.772 0.130 -16.818 1.00 98.19 186 ASP A CA 1
ATOM 1351 C C . ASP A 1 186 ? 1.997 -0.455 -16.115 1.00 98.19 186 ASP A C 1
ATOM 1353 O O . ASP A 1 186 ? 3.048 0.185 -16.042 1.00 98.19 186 ASP A O 1
ATOM 1357 N N . ALA A 1 187 ? 1.863 -1.687 -15.638 1.00 98.50 187 ALA A N 1
ATOM 1358 C CA . ALA A 1 187 ? 2.952 -2.456 -15.050 1.00 98.50 187 ALA A CA 1
ATOM 1359 C C . ALA A 1 187 ? 3.107 -3.824 -15.716 1.00 98.50 187 ALA A C 1
ATOM 1361 O O . ALA A 1 187 ? 3.716 -4.719 -15.132 1.00 98.50 187 ALA A O 1
ATOM 1362 N N . SER A 1 188 ? 2.542 -4.009 -16.913 1.00 98.50 188 SER A N 1
ATOM 1363 C CA . SER A 1 188 ? 2.611 -5.278 -17.644 1.00 98.50 188 SER A CA 1
ATOM 1364 C C . SER A 1 188 ? 4.055 -5.716 -17.884 1.00 98.50 188 SER A C 1
ATOM 1366 O O . SER A 1 188 ? 4.366 -6.898 -17.808 1.00 98.50 188 SER A O 1
ATOM 1368 N N . ASP A 1 189 ? 4.953 -4.759 -18.100 1.00 98.44 189 ASP A N 1
ATOM 1369 C CA . ASP A 1 189 ? 6.378 -5.004 -18.301 1.00 98.44 189 ASP A CA 1
ATOM 1370 C C . ASP A 1 189 ? 7.163 -5.228 -16.988 1.00 98.44 189 ASP A C 1
ATOM 1372 O O . ASP A 1 189 ? 8.283 -5.734 -17.010 1.00 98.44 189 ASP A O 1
ATOM 1376 N N . LEU A 1 190 ? 6.570 -4.867 -15.843 1.00 98.81 190 LEU A N 1
ATOM 1377 C CA . LEU A 1 190 ? 7.132 -5.089 -14.508 1.00 98.81 190 LEU A CA 1
ATOM 1378 C C . LEU A 1 190 ? 6.680 -6.427 -13.906 1.00 98.81 190 LEU A C 1
ATOM 1380 O O . LEU A 1 190 ? 7.270 -6.908 -12.937 1.00 98.81 190 LEU A O 1
ATOM 1384 N N . TRP A 1 191 ? 5.607 -7.014 -14.436 1.00 98.75 191 TRP A N 1
ATOM 1385 C CA . TRP A 1 191 ? 5.068 -8.283 -13.963 1.00 98.75 191 TRP A CA 1
ATOM 1386 C C . TRP A 1 191 ? 6.072 -9.415 -14.216 1.00 98.75 191 TRP A C 1
ATOM 1388 O O . TRP A 1 191 ? 6.607 -9.558 -15.313 1.00 98.75 191 TRP A O 1
ATOM 1398 N N . GLY A 1 192 ? 6.358 -10.211 -13.191 1.00 98.69 192 GLY A N 1
ATOM 1399 C CA . GLY A 1 192 ? 7.398 -11.239 -13.186 1.00 98.69 192 GLY A CA 1
ATOM 1400 C C . GLY A 1 192 ? 8.748 -10.774 -12.633 1.00 98.69 192 GLY A C 1
ATOM 1401 O O . GLY A 1 192 ? 9.568 -11.620 -12.274 1.00 98.69 192 GLY A O 1
ATOM 1402 N N . LEU A 1 193 ? 8.987 -9.464 -12.497 1.00 98.81 193 LEU A N 1
ATOM 1403 C CA . LEU A 1 193 ? 10.212 -8.949 -11.874 1.00 98.81 193 LEU A CA 1
ATOM 1404 C C . LEU A 1 193 ? 10.188 -9.132 -10.354 1.00 98.81 193 LEU A C 1
ATOM 1406 O O . LEU A 1 193 ? 9.122 -9.135 -9.723 1.00 98.81 193 LEU A O 1
ATOM 1410 N N . SER A 1 194 ? 11.367 -9.207 -9.735 1.00 98.75 194 SER A N 1
ATOM 1411 C CA . SER A 1 194 ? 11.474 -9.122 -8.278 1.00 98.75 194 SER A CA 1
ATOM 1412 C C . SER A 1 194 ? 10.945 -7.777 -7.760 1.00 98.75 194 SER A C 1
ATOM 1414 O O . SER A 1 194 ? 10.818 -6.797 -8.502 1.00 98.75 194 SER A O 1
ATOM 1416 N N . ALA A 1 195 ? 10.599 -7.719 -6.472 1.00 98.44 195 ALA A N 1
ATOM 1417 C CA . ALA A 1 195 ? 10.086 -6.484 -5.880 1.00 98.44 195 ALA A CA 1
ATOM 1418 C C . ALA A 1 195 ? 11.130 -5.350 -5.909 1.00 98.44 195 ALA A C 1
ATOM 1420 O O . ALA A 1 195 ? 10.761 -4.197 -6.114 1.00 98.44 195 ALA A O 1
ATOM 1421 N N . ASP A 1 196 ? 12.415 -5.687 -5.776 1.00 98.19 196 ASP A N 1
ATOM 1422 C CA . ASP A 1 196 ? 13.511 -4.715 -5.765 1.00 98.19 196 ASP A CA 1
ATOM 1423 C C . ASP A 1 196 ? 13.774 -4.153 -7.173 1.00 98.19 196 ASP A C 1
ATOM 1425 O O . ASP A 1 196 ? 13.834 -2.936 -7.346 1.00 98.19 196 ASP A O 1
ATOM 1429 N N . GLU A 1 197 ? 13.813 -5.011 -8.203 1.00 98.56 197 GLU A N 1
ATOM 1430 C CA . GLU A 1 197 ? 13.886 -4.573 -9.612 1.00 98.56 197 GLU A CA 1
ATOM 1431 C C . GLU A 1 197 ? 12.675 -3.708 -9.991 1.00 98.56 197 GLU A C 1
ATOM 1433 O O . GLU A 1 197 ? 12.796 -2.716 -10.710 1.00 98.56 197 GLU A O 1
ATOM 1438 N N . THR A 1 198 ? 11.492 -4.063 -9.481 1.00 98.75 198 THR A N 1
ATOM 1439 C CA . THR A 1 198 ? 10.268 -3.276 -9.679 1.00 98.75 198 THR A CA 1
ATOM 1440 C C . THR A 1 198 ? 10.399 -1.893 -9.053 1.00 98.75 198 THR A C 1
ATOM 1442 O O . THR A 1 198 ? 10.080 -0.899 -9.702 1.00 98.75 198 THR A O 1
ATOM 1445 N N . GLU A 1 199 ? 10.860 -1.804 -7.803 1.00 98.31 199 GLU A N 1
ATOM 1446 C CA . GLU A 1 199 ? 11.085 -0.522 -7.133 1.00 98.31 199 GLU A CA 1
ATOM 1447 C C . GLU A 1 199 ? 12.071 0.353 -7.917 1.00 98.31 199 GLU A C 1
ATOM 1449 O O . GLU A 1 199 ? 11.790 1.536 -8.131 1.00 98.31 199 GLU A O 1
ATOM 1454 N N . GLU A 1 200 ? 13.182 -0.215 -8.391 1.00 98.12 200 GLU A N 1
ATOM 1455 C CA . GLU A 1 200 ? 14.167 0.495 -9.209 1.00 98.12 200 GLU A CA 1
ATOM 1456 C C . GLU A 1 200 ? 13.535 1.045 -10.495 1.00 98.12 200 GLU A C 1
ATOM 1458 O O . GLU A 1 200 ? 13.570 2.257 -10.725 1.00 98.12 200 GLU A O 1
ATOM 1463 N N . ARG A 1 201 ? 12.858 0.201 -11.285 1.00 98.50 201 ARG A N 1
ATOM 1464 C CA . ARG A 1 201 ? 12.230 0.623 -12.550 1.00 98.50 201 ARG A CA 1
ATOM 1465 C C . ARG A 1 201 ? 11.123 1.650 -12.364 1.00 98.50 201 ARG A C 1
ATOM 1467 O O . ARG A 1 201 ? 11.016 2.588 -13.154 1.00 98.50 201 ARG A O 1
ATOM 1474 N N . VAL A 1 202 ? 10.309 1.525 -11.319 1.00 98.50 202 VAL A N 1
ATOM 1475 C CA . VAL A 1 202 ? 9.274 2.525 -11.020 1.00 98.50 202 VAL A CA 1
ATOM 1476 C C . VAL A 1 202 ? 9.911 3.863 -10.632 1.00 98.50 202 VAL A C 1
ATOM 1478 O O . VAL A 1 202 ? 9.444 4.916 -11.068 1.00 98.50 202 VAL A O 1
ATOM 1481 N N . ARG A 1 203 ? 11.006 3.854 -9.865 1.00 97.44 203 ARG A N 1
ATOM 1482 C CA . ARG A 1 203 ? 11.723 5.083 -9.490 1.00 97.44 203 ARG A CA 1
ATOM 1483 C C . ARG A 1 203 ? 12.463 5.725 -10.659 1.00 97.44 203 ARG A C 1
ATOM 1485 O O . ARG A 1 203 ? 12.536 6.949 -10.701 1.00 97.44 203 ARG A O 1
ATOM 1492 N N . GLU A 1 204 ? 12.966 4.948 -11.611 1.00 97.81 204 GLU A N 1
ATOM 1493 C CA . GLU A 1 204 ? 13.523 5.477 -12.862 1.00 97.81 204 GLU A CA 1
ATOM 1494 C C . GLU A 1 204 ? 12.457 6.189 -13.704 1.00 97.81 204 GLU A C 1
ATOM 1496 O O . GLU A 1 204 ? 12.720 7.266 -14.235 1.00 97.81 204 GLU A O 1
ATOM 1501 N N . ARG A 1 205 ? 11.237 5.631 -13.777 1.00 97.44 205 ARG A N 1
ATOM 1502 C CA . ARG A 1 205 ? 10.102 6.232 -14.504 1.00 97.44 205 ARG A CA 1
ATOM 1503 C C . ARG A 1 205 ? 9.604 7.520 -13.870 1.00 97.44 205 ARG A C 1
ATOM 1505 O O . ARG A 1 205 ? 9.376 8.507 -14.562 1.00 97.44 205 ARG A O 1
ATOM 1512 N N . LEU A 1 206 ? 9.377 7.488 -12.559 1.00 97.44 206 LEU A N 1
ATOM 1513 C CA . LEU A 1 206 ? 8.673 8.555 -11.846 1.00 97.44 206 LEU A CA 1
ATOM 1514 C C . LEU A 1 206 ? 9.623 9.601 -11.243 1.00 97.44 206 LEU A C 1
ATOM 1516 O O . LEU A 1 206 ? 9.220 10.740 -10.989 1.00 97.44 206 LEU A O 1
ATOM 1520 N N . GLY A 1 207 ? 10.880 9.225 -11.011 1.00 96.69 207 GLY A N 1
ATOM 1521 C CA . GLY A 1 207 ? 11.920 10.048 -10.405 1.00 96.69 207 GLY A CA 1
ATOM 1522 C C . GLY A 1 207 ? 12.215 9.701 -8.942 1.00 96.69 207 GLY A C 1
ATOM 1523 O O . GLY A 1 207 ? 11.426 9.086 -8.224 1.00 96.69 207 GLY A O 1
ATOM 1524 N N . ILE A 1 208 ? 13.368 10.169 -8.458 1.00 92.94 208 ILE A N 1
ATOM 1525 C CA . ILE A 1 208 ? 13.938 9.800 -7.148 1.00 92.94 208 ILE A CA 1
ATOM 1526 C C . ILE A 1 208 ? 13.103 10.215 -5.924 1.00 92.94 208 ILE A C 1
ATOM 1528 O O . ILE A 1 208 ? 13.330 9.701 -4.830 1.00 92.94 208 ILE A O 1
ATOM 1532 N N . ALA A 1 209 ? 12.168 11.155 -6.090 1.00 94.19 209 ALA A N 1
ATOM 1533 C CA . ALA A 1 209 ? 11.298 11.626 -5.013 1.00 94.19 209 ALA A CA 1
ATOM 1534 C C . ALA A 1 209 ? 10.213 10.601 -4.637 1.00 94.19 209 ALA A C 1
ATOM 1536 O O . ALA A 1 209 ? 9.642 10.682 -3.549 1.00 94.19 209 ALA A O 1
ATOM 1537 N N . TRP A 1 210 ? 9.930 9.647 -5.525 1.00 97.69 210 TRP A N 1
ATOM 1538 C CA . TRP A 1 210 ? 8.914 8.625 -5.320 1.00 97.69 210 TRP A CA 1
ATOM 1539 C C . TRP A 1 210 ? 9.447 7.470 -4.482 1.00 97.69 210 TRP A C 1
ATOM 1541 O O . TRP A 1 210 ? 10.582 7.018 -4.647 1.00 97.69 210 TRP A O 1
ATOM 1551 N N . ARG A 1 211 ? 8.602 6.984 -3.575 1.00 98.06 211 ARG A N 1
ATOM 1552 C CA . ARG A 1 211 ? 8.852 5.809 -2.741 1.00 98.06 211 ARG A CA 1
ATOM 1553 C C . ARG A 1 211 ? 7.863 4.728 -3.119 1.00 98.06 211 ARG A C 1
ATOM 1555 O O . ARG A 1 211 ? 6.684 5.013 -3.302 1.00 98.06 211 ARG A O 1
ATOM 1562 N N . VAL A 1 212 ? 8.357 3.505 -3.252 1.00 98.62 212 VAL A N 1
ATOM 1563 C CA . VAL A 1 212 ? 7.609 2.412 -3.869 1.00 98.62 212 VAL A CA 1
ATOM 1564 C C . VAL A 1 212 ? 7.533 1.248 -2.899 1.00 98.62 212 VAL A C 1
ATOM 1566 O O . VAL A 1 212 ? 8.549 0.875 -2.324 1.00 98.62 212 VAL A O 1
ATOM 1569 N N . ALA A 1 213 ? 6.344 0.682 -2.730 1.00 98.75 213 ALA A N 1
ATOM 1570 C CA . ALA A 1 213 ? 6.174 -0.636 -2.138 1.00 98.75 213 ALA A CA 1
ATOM 1571 C C . ALA A 1 213 ? 5.645 -1.586 -3.218 1.00 98.75 213 ALA A C 1
ATOM 1573 O O . ALA A 1 213 ? 4.681 -1.257 -3.910 1.00 98.75 213 ALA A O 1
ATOM 1574 N N . ALA A 1 214 ? 6.285 -2.738 -3.391 1.00 98.81 214 ALA A N 1
ATOM 1575 C CA . ALA A 1 214 ? 6.056 -3.642 -4.512 1.00 98.81 214 ALA A CA 1
ATOM 1576 C C . ALA A 1 214 ? 5.911 -5.099 -4.066 1.00 98.81 214 ALA A C 1
ATOM 1578 O O . ALA A 1 214 ? 6.402 -5.513 -3.012 1.00 98.81 214 ALA A O 1
ATOM 1579 N N . ILE A 1 215 ? 5.257 -5.892 -4.910 1.00 98.94 215 ILE A N 1
ATOM 1580 C CA . ILE A 1 215 ? 5.238 -7.351 -4.799 1.00 98.94 215 ILE A CA 1
ATOM 1581 C C . ILE A 1 215 ? 6.201 -7.973 -5.809 1.00 98.94 215 ILE A C 1
ATOM 1583 O O . ILE A 1 215 ? 6.410 -7.448 -6.900 1.00 98.94 215 ILE A O 1
ATOM 1587 N N . GLY A 1 216 ? 6.782 -9.115 -5.451 1.00 98.81 216 GLY A N 1
ATOM 1588 C CA . GLY A 1 216 ? 7.501 -9.978 -6.393 1.00 98.81 216 GLY A CA 1
ATOM 1589 C C . GLY A 1 216 ? 6.599 -11.076 -6.974 1.00 98.81 216 GLY A C 1
ATOM 1590 O O . GLY A 1 216 ? 5.400 -11.106 -6.672 1.00 98.81 216 GLY A O 1
ATOM 1591 N N . PRO A 1 217 ? 7.177 -12.056 -7.693 1.00 98.88 217 PRO A N 1
ATOM 1592 C CA . PRO A 1 217 ? 6.427 -13.145 -8.325 1.00 98.88 217 PRO A CA 1
ATOM 1593 C C . PRO A 1 217 ? 5.581 -13.974 -7.353 1.00 98.88 217 PRO A C 1
ATOM 1595 O O . PRO A 1 217 ? 4.561 -14.539 -7.731 1.00 98.88 217 PRO A O 1
ATOM 1598 N N . ALA A 1 218 ? 5.962 -14.041 -6.074 1.00 98.88 218 ALA A N 1
ATOM 1599 C CA . ALA A 1 218 ? 5.151 -14.709 -5.060 1.00 98.88 218 ALA A CA 1
ATOM 1600 C C . ALA A 1 218 ? 3.785 -14.025 -4.853 1.00 98.88 218 ALA A C 1
ATOM 1602 O O . ALA A 1 218 ? 2.784 -14.715 -4.680 1.00 98.88 218 ALA A O 1
ATOM 1603 N N . GLY A 1 219 ? 3.734 -12.687 -4.873 1.00 98.88 219 GLY A N 1
ATOM 1604 C CA . GLY A 1 219 ? 2.476 -11.944 -4.754 1.00 98.88 219 GLY A CA 1
ATOM 1605 C C . GLY A 1 219 ? 1.623 -12.084 -6.008 1.00 98.88 219 GLY A C 1
ATOM 1606 O O . GLY A 1 219 ? 0.433 -12.357 -5.908 1.00 98.88 219 GLY A O 1
ATOM 1607 N N . GLU A 1 220 ? 2.255 -11.998 -7.179 1.00 98.88 220 GLU A N 1
ATOM 1608 C CA . GLU A 1 220 ? 1.612 -12.185 -8.487 1.00 98.88 220 GLU A CA 1
ATOM 1609 C C . GLU A 1 220 ? 0.951 -13.562 -8.619 1.00 98.88 220 GLU A C 1
ATOM 1611 O O . GLU A 1 220 ? -0.169 -13.672 -9.105 1.00 98.88 220 GLU A O 1
ATOM 1616 N N . ASN A 1 221 ? 1.623 -14.607 -8.125 1.00 98.88 221 ASN A N 1
ATOM 1617 C CA . ASN A 1 221 ? 1.131 -15.987 -8.126 1.00 98.88 221 ASN A CA 1
ATOM 1618 C C . ASN A 1 221 ? 0.293 -16.339 -6.883 1.00 98.88 221 ASN A C 1
ATOM 1620 O O . ASN A 1 221 ? 0.067 -17.517 -6.603 1.00 98.88 221 ASN A O 1
ATOM 1624 N N . LEU A 1 222 ? -0.149 -15.338 -6.115 1.00 98.75 222 LEU A N 1
ATOM 1625 C CA . LEU A 1 222 ? -1.045 -15.491 -4.964 1.00 98.75 222 LEU A CA 1
ATOM 1626 C C . LEU A 1 222 ? -0.536 -16.471 -3.888 1.00 98.75 222 LEU A C 1
ATOM 1628 O O . LEU A 1 222 ? -1.317 -17.135 -3.199 1.00 98.75 222 LEU A O 1
ATOM 1632 N N . VAL A 1 223 ? 0.784 -16.562 -3.703 1.00 98.81 223 VAL A N 1
ATOM 1633 C CA . VAL A 1 223 ? 1.382 -17.401 -2.659 1.00 98.81 223 VAL A CA 1
ATOM 1634 C C . VAL A 1 223 ? 0.901 -16.907 -1.296 1.00 98.81 223 VAL A C 1
ATOM 1636 O O . VAL A 1 223 ? 1.097 -15.750 -0.936 1.00 98.81 223 VAL A O 1
ATOM 1639 N N . ARG A 1 224 ? 0.303 -17.793 -0.491 1.00 98.38 224 ARG A N 1
ATOM 1640 C CA . ARG A 1 224 ? -0.397 -17.415 0.756 1.00 98.38 224 ARG A CA 1
ATOM 1641 C C . ARG A 1 224 ? 0.476 -16.740 1.820 1.00 98.38 224 ARG A C 1
ATOM 1643 O O . ARG A 1 224 ? -0.061 -16.200 2.773 1.00 98.38 224 ARG A O 1
ATOM 1650 N N . PHE A 1 225 ? 1.796 -16.747 1.675 1.00 98.19 225 PHE A N 1
ATOM 1651 C CA . 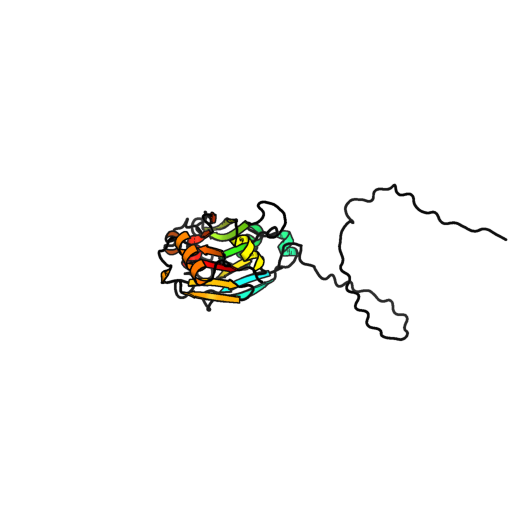PHE A 1 225 ? 2.748 -16.051 2.549 1.00 98.19 225 PHE A CA 1
ATOM 1652 C C . PHE A 1 225 ? 3.582 -14.996 1.799 1.00 98.19 225 PHE A C 1
ATOM 1654 O O . PHE A 1 225 ? 4.637 -14.586 2.275 1.00 98.19 225 PHE A O 1
ATOM 1661 N N . ALA A 1 226 ? 3.121 -14.546 0.628 1.00 98.75 226 ALA A N 1
ATOM 1662 C CA . ALA A 1 226 ? 3.762 -13.482 -0.131 1.00 98.75 226 ALA A CA 1
ATOM 1663 C C . ALA A 1 226 ? 3.796 -12.164 0.653 1.00 98.75 226 ALA A C 1
ATOM 1665 O O . ALA A 1 226 ? 2.844 -11.796 1.351 1.00 98.75 226 ALA A O 1
ATOM 1666 N N . THR A 1 227 ? 4.904 -11.446 0.503 1.00 98.62 227 THR A N 1
ATOM 1667 C CA . THR A 1 227 ? 5.203 -10.208 1.223 1.00 98.62 227 THR A CA 1
ATOM 1668 C C . THR A 1 227 ? 5.005 -8.990 0.324 1.00 98.62 227 THR A C 1
ATOM 1670 O O . THR A 1 227 ? 4.953 -9.109 -0.902 1.00 98.62 227 THR A O 1
ATOM 1673 N N . VAL A 1 228 ? 4.918 -7.813 0.941 1.00 98.75 228 VAL A N 1
ATOM 1674 C CA . VAL A 1 228 ? 5.089 -6.524 0.254 1.00 98.75 228 VAL A CA 1
ATOM 1675 C C . VAL A 1 228 ? 6.459 -5.974 0.651 1.00 98.75 228 VAL A C 1
ATOM 1677 O O . VAL A 1 228 ? 6.756 -5.912 1.847 1.00 98.75 228 VAL A O 1
ATOM 1680 N N . SER A 1 229 ? 7.296 -5.628 -0.328 1.00 98.44 229 SER A N 1
ATOM 1681 C CA . SER A 1 229 ? 8.660 -5.115 -0.135 1.00 98.44 229 SER A CA 1
ATOM 1682 C C . SER A 1 229 ? 8.732 -3.608 -0.361 1.00 98.44 229 SER A C 1
ATOM 1684 O O . SER A 1 229 ? 8.032 -3.081 -1.220 1.00 98.44 229 SER A O 1
ATOM 1686 N N . HIS A 1 230 ? 9.597 -2.929 0.379 1.00 96.75 230 HIS A N 1
ATOM 1687 C CA . HIS A 1 230 ? 10.041 -1.560 0.135 1.00 96.75 230 HIS A CA 1
ATOM 1688 C C . HIS A 1 230 ? 11.460 -1.403 0.689 1.00 96.75 230 HIS A C 1
ATOM 1690 O O . HIS A 1 230 ? 11.662 -1.660 1.878 1.00 96.75 230 HIS A O 1
ATOM 1696 N N . ASP A 1 231 ? 12.421 -0.933 -0.111 1.00 93.00 231 ASP A N 1
ATOM 1697 C CA . ASP A 1 231 ? 13.783 -0.596 0.342 1.00 93.00 231 ASP A CA 1
ATOM 1698 C C . ASP A 1 231 ? 14.456 -1.778 1.079 1.00 93.00 231 ASP A C 1
ATOM 1700 O O . ASP A 1 231 ? 15.016 -1.631 2.169 1.00 93.00 231 ASP A O 1
ATO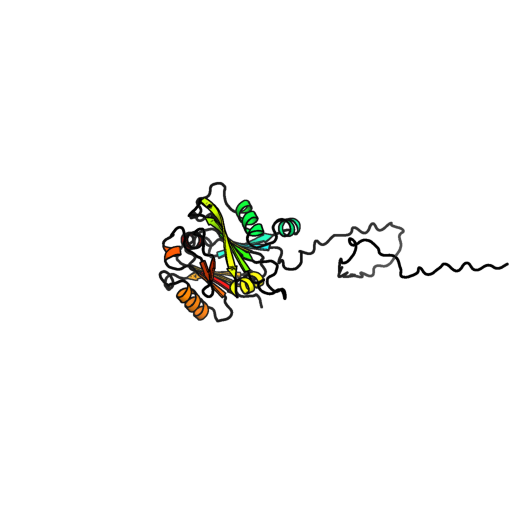M 1704 N N . GLY A 1 232 ? 14.282 -2.996 0.540 1.00 92.00 232 GLY A N 1
ATOM 1705 C CA . GLY A 1 232 ? 14.755 -4.258 1.130 1.00 92.00 232 GLY A CA 1
ATOM 1706 C C . GLY A 1 232 ? 14.063 -4.671 2.441 1.00 92.00 232 GLY A C 1
ATOM 1707 O O . GLY A 1 232 ? 14.525 -5.575 3.141 1.00 92.00 232 GLY A O 1
ATOM 1708 N N . ARG A 1 233 ? 12.971 -4.000 2.829 1.00 95.44 233 ARG A N 1
ATOM 1709 C CA . ARG A 1 233 ? 12.182 -4.282 4.039 1.00 95.44 233 ARG A CA 1
ATOM 1710 C C . ARG A 1 233 ? 10.833 -4.864 3.661 1.00 95.44 233 ARG A C 1
ATOM 1712 O O . ARG A 1 233 ? 10.200 -4.407 2.719 1.00 95.44 233 ARG A O 1
ATOM 1719 N N . HIS A 1 234 ? 10.339 -5.801 4.465 1.00 97.12 234 HIS A N 1
ATOM 1720 C CA . HIS A 1 234 ? 9.112 -6.521 4.143 1.00 97.12 234 HIS A CA 1
ATOM 1721 C C . HIS A 1 234 ? 8.021 -6.350 5.195 1.00 97.12 234 HIS A C 1
ATOM 1723 O O . HIS A 1 234 ? 8.229 -6.639 6.374 1.00 97.12 234 HIS A O 1
ATOM 1729 N N . ALA A 1 235 ? 6.813 -6.032 4.731 1.00 97.38 235 ALA A N 1
ATOM 1730 C CA . ALA A 1 235 ? 5.592 -6.449 5.405 1.00 97.38 235 ALA A CA 1
ATOM 1731 C C . ALA A 1 235 ? 5.448 -7.968 5.181 1.00 97.38 235 ALA A C 1
ATOM 1733 O O . ALA A 1 235 ? 4.939 -8.431 4.158 1.00 97.38 235 ALA A O 1
ATOM 1734 N N . GLY A 1 236 ? 6.046 -8.740 6.094 1.00 94.56 236 GLY A N 1
ATOM 1735 C CA . GLY A 1 236 ? 6.566 -10.076 5.783 1.00 94.56 236 GLY A CA 1
ATOM 1736 C C . GLY A 1 236 ? 5.668 -11.282 6.068 1.00 94.56 236 GLY A C 1
ATOM 1737 O O . GLY A 1 236 ? 6.112 -12.408 5.865 1.00 94.56 236 GLY A O 1
ATOM 1738 N N . ARG A 1 237 ? 4.456 -11.103 6.604 1.00 97.00 237 ARG A N 1
ATOM 1739 C CA . ARG A 1 237 ? 3.612 -12.216 7.082 1.00 97.00 237 ARG A CA 1
ATOM 1740 C C . ARG A 1 237 ? 2.151 -12.032 6.693 1.00 97.00 237 ARG A C 1
ATOM 1742 O O . ARG A 1 237 ? 1.718 -10.924 6.393 1.00 97.00 237 ARG A O 1
ATOM 1749 N N . GLY A 1 238 ? 1.407 -13.136 6.712 1.00 97.00 238 GLY A N 1
ATOM 1750 C CA . GLY A 1 238 ? -0.040 -13.139 6.506 1.00 97.00 238 GLY A CA 1
ATOM 1751 C C . GLY A 1 238 ? -0.486 -13.021 5.053 1.00 97.00 238 GLY A C 1
ATOM 1752 O O . GLY A 1 238 ? -1.684 -12.922 4.818 1.00 97.00 238 GLY A O 1
ATOM 1753 N N . GLY A 1 239 ? 0.431 -13.055 4.083 1.00 98.44 239 GLY A N 1
ATOM 1754 C CA . GLY A 1 239 ? 0.074 -13.142 2.665 1.00 98.44 239 GLY A CA 1
ATOM 1755 C C . GLY A 1 239 ? -0.469 -11.855 2.055 1.00 98.44 239 GLY A C 1
ATOM 1756 O O . GLY A 1 239 ? -1.185 -11.919 1.060 1.00 98.44 239 GLY A O 1
ATOM 1757 N N . LEU A 1 240 ? -0.154 -10.687 2.622 1.00 98.69 240 LEU A N 1
ATOM 1758 C CA . LEU A 1 240 ? -0.682 -9.413 2.116 1.00 98.69 240 LEU A CA 1
ATOM 1759 C C . LEU A 1 240 ? -0.123 -9.055 0.727 1.00 98.69 240 LEU A C 1
ATOM 1761 O O . LEU A 1 240 ? -0.769 -8.324 -0.020 1.00 98.69 240 LEU A O 1
ATOM 1765 N N . GLY A 1 241 ? 1.015 -9.639 0.331 1.00 98.81 241 GLY A N 1
ATOM 1766 C CA . GLY A 1 241 ? 1.497 -9.575 -1.050 1.00 98.81 241 GLY A CA 1
ATOM 1767 C C . GLY A 1 241 ? 0.592 -10.321 -2.039 1.00 98.81 241 GLY A C 1
ATOM 1768 O O . GLY A 1 241 ? 0.434 -9.874 -3.169 1.00 98.81 241 GLY A O 1
ATOM 1769 N N . ALA A 1 242 ? -0.058 -11.413 -1.620 1.00 98.94 242 ALA A N 1
ATOM 1770 C CA . ALA A 1 242 ? -1.043 -12.112 -2.450 1.00 98.94 242 ALA A CA 1
ATOM 1771 C C . ALA A 1 242 ? -2.352 -11.324 -2.552 1.00 98.94 242 ALA A C 1
ATOM 1773 O O . ALA A 1 242 ? -2.940 -11.264 -3.625 1.00 98.94 242 ALA A O 1
ATOM 1774 N N . VAL A 1 243 ? -2.774 -10.656 -1.471 1.00 98.88 243 VAL A N 1
ATOM 1775 C CA . VAL A 1 243 ? -3.919 -9.731 -1.517 1.00 98.88 243 VAL A CA 1
ATOM 1776 C C . VAL A 1 243 ? -3.648 -8.614 -2.527 1.00 98.88 243 VAL A C 1
ATOM 1778 O O . VAL A 1 243 ? -4.467 -8.374 -3.406 1.00 98.88 243 VAL A O 1
ATOM 1781 N N . MET A 1 244 ? -2.472 -7.983 -2.478 1.00 98.88 244 MET A N 1
ATOM 1782 C CA . MET A 1 244 ? -2.087 -6.950 -3.447 1.00 98.88 244 MET A CA 1
ATOM 1783 C C . MET A 1 244 ? -2.020 -7.492 -4.890 1.00 98.88 244 MET A C 1
ATOM 1785 O O . MET A 1 244 ? -2.532 -6.856 -5.811 1.00 98.88 244 MET A O 1
ATOM 1789 N N . GLY A 1 245 ? -1.475 -8.700 -5.078 1.00 98.88 245 GLY A N 1
ATOM 1790 C CA . GLY A 1 245 ? -1.412 -9.372 -6.379 1.00 98.88 245 GLY A CA 1
ATOM 1791 C C . GLY A 1 245 ? -2.777 -9.743 -6.959 1.00 98.88 245 GLY A C 1
ATOM 1792 O O . GLY A 1 245 ? -2.983 -9.574 -8.157 1.00 98.88 245 GLY A O 1
ATOM 1793 N N . SER A 1 246 ? -3.744 -10.145 -6.123 1.00 98.88 246 SER A N 1
ATOM 1794 C CA . SER A 1 246 ? -5.123 -10.450 -6.555 1.00 98.88 246 SER A CA 1
ATOM 1795 C C . SER A 1 246 ? -5.845 -9.246 -7.158 1.00 98.88 246 SER A C 1
ATOM 1797 O O . SER A 1 246 ? -6.751 -9.395 -7.971 1.00 98.88 246 SER A O 1
ATOM 1799 N N . LYS A 1 247 ? -5.389 -8.039 -6.809 1.00 98.81 247 LYS A N 1
ATOM 1800 C CA . LYS A 1 247 ? -5.889 -6.773 -7.347 1.00 98.81 247 LYS A CA 1
ATOM 1801 C C . LYS A 1 247 ? -5.165 -6.335 -8.616 1.00 98.81 247 LYS A C 1
ATOM 1803 O O . LYS A 1 247 ? -5.423 -5.237 -9.098 1.00 98.81 247 LYS A O 1
ATOM 1808 N N . LEU A 1 248 ? -4.232 -7.143 -9.126 1.00 98.75 248 LEU A N 1
ATOM 1809 C CA . LEU A 1 248 ? -3.326 -6.794 -10.222 1.00 98.75 248 LEU A CA 1
ATOM 1810 C C . LEU A 1 248 ? -2.558 -5.483 -9.969 1.00 98.75 248 LEU A C 1
ATOM 1812 O O . LEU A 1 248 ? -2.205 -4.756 -10.898 1.00 98.75 248 LEU A O 1
ATOM 1816 N N . VAL A 1 249 ? -2.262 -5.187 -8.699 1.00 98.88 249 VAL A N 1
ATOM 1817 C CA . VAL A 1 249 ? -1.422 -4.053 -8.306 1.00 98.88 249 VAL A CA 1
ATOM 1818 C C . VAL A 1 249 ? -0.005 -4.569 -8.079 1.00 98.88 249 VAL A C 1
ATOM 1820 O O . VAL A 1 249 ? 0.281 -5.238 -7.091 1.00 98.88 249 VAL A O 1
ATOM 1823 N N . LYS A 1 250 ? 0.904 -4.252 -9.000 1.00 98.88 250 LYS A N 1
ATOM 1824 C CA . LYS A 1 250 ? 2.315 -4.645 -8.923 1.00 98.88 250 LYS A CA 1
ATOM 1825 C C . LYS A 1 250 ? 3.077 -3.829 -7.878 1.00 98.88 250 LYS A C 1
ATOM 1827 O O . LYS A 1 250 ? 3.944 -4.348 -7.173 1.00 98.88 250 LYS A O 1
ATOM 1832 N N . ALA A 1 251 ? 2.751 -2.545 -7.787 1.00 98.88 251 ALA A N 1
ATOM 1833 C CA . ALA A 1 251 ? 3.370 -1.625 -6.851 1.00 98.88 251 ALA A CA 1
ATOM 1834 C C . ALA A 1 251 ? 2.434 -0.464 -6.503 1.00 98.88 251 ALA A C 1
ATOM 1836 O O . ALA A 1 251 ? 1.542 -0.110 -7.273 1.00 98.88 251 ALA A O 1
ATOM 1837 N N . ILE A 1 252 ? 2.680 0.151 -5.351 1.00 98.81 252 ILE A N 1
ATOM 1838 C CA . ILE A 1 252 ? 2.160 1.464 -4.985 1.00 98.81 252 ILE A CA 1
ATOM 1839 C C . ILE A 1 252 ? 3.336 2.440 -4.912 1.00 98.81 252 ILE A C 1
ATOM 1841 O O . ILE A 1 252 ? 4.321 2.184 -4.220 1.00 98.81 252 ILE A O 1
ATOM 1845 N N . ALA A 1 253 ? 3.238 3.553 -5.633 1.00 98.75 253 ALA A N 1
ATOM 1846 C CA . ALA A 1 253 ? 4.219 4.627 -5.645 1.00 98.75 253 ALA A CA 1
ATOM 1847 C C . ALA A 1 253 ? 3.619 5.877 -5.002 1.00 98.75 253 ALA A C 1
ATOM 1849 O O . ALA A 1 253 ? 2.589 6.382 -5.444 1.00 98.75 253 ALA A O 1
ATOM 1850 N N . VAL A 1 254 ? 4.279 6.392 -3.969 1.00 98.56 254 VAL A N 1
ATOM 1851 C CA . VAL A 1 254 ? 3.844 7.577 -3.223 1.00 98.56 254 VAL A CA 1
ATOM 1852 C C . VAL A 1 254 ? 4.929 8.645 -3.241 1.00 98.56 254 VAL A C 1
ATOM 1854 O O . VAL A 1 254 ? 6.125 8.339 -3.242 1.00 98.56 254 VAL A O 1
ATOM 1857 N N . ARG A 1 255 ? 4.526 9.912 -3.203 1.00 96.06 255 ARG A N 1
ATOM 1858 C CA . ARG A 1 255 ? 5.438 11.042 -3.014 1.00 96.06 255 ARG A CA 1
ATOM 1859 C C . ARG A 1 255 ? 4.842 12.023 -2.013 1.00 96.06 255 ARG A C 1
ATOM 1861 O O . ARG A 1 255 ? 3.646 12.289 -2.045 1.00 96.06 255 ARG A O 1
ATOM 1868 N N . ALA A 1 256 ? 5.698 12.573 -1.153 1.00 89.12 256 ALA A N 1
ATOM 1869 C CA . ALA A 1 256 ? 5.309 13.651 -0.254 1.00 89.12 256 ALA A CA 1
ATOM 1870 C C . ALA A 1 256 ? 4.761 14.843 -1.053 1.00 89.12 256 ALA A C 1
ATOM 1872 O O . ALA A 1 256 ? 5.330 15.220 -2.081 1.00 89.12 256 ALA A O 1
ATOM 1873 N N . ARG A 1 257 ? 3.672 15.440 -0.568 1.00 77.88 257 ARG A N 1
ATOM 1874 C CA . ARG A 1 257 ? 3.160 16.696 -1.110 1.00 77.88 257 ARG A CA 1
ATOM 1875 C C . ARG A 1 257 ? 4.226 17.784 -0.929 1.00 77.88 257 ARG A C 1
ATOM 1877 O O . ARG A 1 257 ? 4.827 17.873 0.141 1.00 77.88 257 ARG A O 1
ATOM 1884 N N . ALA A 1 258 ? 4.475 18.543 -1.996 1.00 59.69 258 ALA A N 1
ATOM 1885 C CA . ALA A 1 258 ? 5.343 19.720 -1.965 1.00 59.69 258 ALA A CA 1
ATOM 1886 C C . ALA A 1 258 ? 4.708 20.861 -1.158 1.00 59.69 258 ALA A C 1
ATOM 1888 O O . ALA A 1 258 ? 3.458 20.980 -1.201 1.00 59.69 258 ALA A O 1
#

Foldseek 3Di:
DDDDDDDDDDDPDDDDDDPDDDDPDPDPDPDDDDDDDDDDDPPPPPPPPPDAPQLALQWEWEFEQAPQGDTDIDGHDNVNCVQQPKAPSNLVVCQVVQADPPDQLLDLSWKWKWFAHSCQPPPDPPRFKTWTWTQFNQPSHTDIFMDGDDCNNLVVLLSHRMYMYGGAHPAQWEWERRNNDTGTDDCNVVAQPQQVVSQVVVCVVPHPQKWKWFWHNCLLVLPRQTWIDTPNITSGGRSSSVSCNSRSHGMYIGGRHD